Protein AF-A0AAX3LDI1-F1 (afdb_monomer)

Solvent-accessible surface area (backbone atoms only — not comparable to full-atom values): 14039 Å² total; per-residue (Å²): 112,74,66,59,53,32,50,53,52,32,50,52,51,50,52,36,43,59,74,40,33,65,57,40,38,64,74,48,66,78,52,60,70,87,81,52,53,43,65,52,75,40,75,73,68,47,84,58,66,90,74,87,80,78,94,62,62,43,57,53,9,36,35,75,41,40,68,36,45,44,73,61,19,42,53,50,20,50,52,48,52,78,43,36,68,60,54,33,69,52,62,32,87,62,38,21,59,37,29,56,33,40,38,39,37,35,61,92,54,44,78,44,86,55,75,57,41,22,58,32,53,63,72,66,41,75,30,45,37,37,39,42,21,46,37,31,78,30,41,51,18,43,34,34,30,59,72,49,51,52,76,77,49,64,85,56,67,64,50,47,38,41,64,67,69,49,74,50,70,75,88,60,86,78,52,43,70,47,47,46,28,50,13,14,33,36,36,32,30,38,24,20,38,28,25,38,43,69,60,83,72,51,37,54,33,33,30,42,40,40,32,35,32,36,44,72,56,36,72,69,38,30,71,60,29,75,31,31,15,63,45,17,40,77,26,56,22,37,24,31,56,60,9,44,54,40,32,46,73,57,66,31,52,60,69,77,26,51,44,81,55,90,77,29,33,38,33,22,50,64,62,56,128

Radius of gyration: 17.82 Å; Cα contacts (8 Å, |Δi|>4): 598; chains: 1; bounding box: 51×43×45 Å

Mean predicted aligned error: 3.83 Å

Organism: NCBI:txid299767

Nearest PDB structures (foldseek):
  7dt0-assembly2_E  TM=5.672E-01  e=4.145E-06  uncultured bacterium esnapd13
  4xca-assembly1_B  TM=6.081E-01  e=7.390E-05  Streptomyces hygroscopicus subsp. hygroscopicus
  5equ-assembly3_C  TM=5.263E-01  e=6.968E-05  Streptomyces nogalater
  7eyt-assembly2_D  TM=5.701E-01  e=2.008E-04  Aspergillus sp.
  5iqv-assembly2_B  TM=4.155E-01  e=3.797E-03  Hapalosiphon welwitschii UTEX B 1830

pLDDT: mean 93.74, std 6.45, range [54.12, 98.88]

Foldseek 3Di:
DVLVVLVVVLVLLQVLLVVLLVVLLVQQVPADCVVFLFKDKFPLQAAADDDDDDPDDDLQQKDKDLEAEQVNLLVVLVVCLVCVCVLCVRFHDQKAFFEKIKMKGDLVSHNDHDLLQAWDFQSLFWKKKKKFWNAADLQWWKKFQGNQACVSPDDDPQSSVSSSPDGHNDDDPRIDTNRDHRNMMMMGTSRTTIGTPCDPPHDITIIMMIMMHRPVSQLVSFVSTQTGYNRHQAHKRKYAPNSCVSNVVSVRHDPCQWDDDPRIIIGHNVSPD

Secondary structure (DSSP, 8-state):
-HHHHHHHHHHHHHHHHHHHHHHHHHHTTT--TTS--SEEEETT-S---PPPPPS---TEEEEEE-EE-HHHHHHHHHHHHHTHHHHHHHH-TTEEEEEEEEEEEEEEEESS--GGGS-B--SSSS-EEEEEEEEEBSSSPEEE-TT---SS----HHHHHHTTT----PPPTT-EEE--BTT-EEEEETTS-EEE--SSSP--EEEEEEEEEEHHHHHHHBTTBS-SGGGSSS--EEEEHHHHHHHHHTT-S-GGGEEEETTEEEE-GGG--

Sequence (273 aa):
MKNLRKVAFSLKNWLYKKQITSTIRRMDEKVDHTQWPGAEFHPDYFKPFSLGYPEKYSPQGVARSNDIDSEVGELAAKITTDFKEKIVGFLGEDTRLDDIYLFWYDPDKREEWSLSNSWHDDNVGHRIKIYVCFEGNGNTPTVVIPNSYNKPYTPRKSEIARFVGKRDIENAENQVKLAYKSGDIAMFDTACLHRGLYEEPAGLRAVLVMEYIDRKKANIIAGKSPCGPAMSRTGKVTFSQEAYDALNETGLIDNAIIKKNGDRYEYSLAFLG

Structure (mmCIF, N/CA/C/O backbone):
data_AF-A0AAX3LDI1-F1
#
_entry.id   AF-A0AAX3LDI1-F1
#
loop_
_atom_site.group_PDB
_atom_site.id
_atom_site.type_symbol
_atom_site.label_atom_id
_atom_site.label_alt_id
_atom_site.label_comp_id
_atom_site.label_asym_id
_atom_site.label_entity_id
_atom_site.label_seq_id
_atom_site.pdbx_PDB_ins_code
_atom_site.Cartn_x
_atom_site.Cartn_y
_atom_site.Cartn_z
_atom_site.occupancy
_atom_site.B_iso_or_equiv
_atom_site.auth_seq_id
_atom_site.auth_comp_id
_atom_site.auth_asym_id
_atom_site.auth_atom_id
_atom_site.pdbx_PDB_model_num
ATOM 1 N N . MET A 1 1 ? 33.322 7.192 8.952 1.00 54.12 1 MET A N 1
ATOM 2 C CA . MET A 1 1 ? 32.072 7.427 9.723 1.00 54.12 1 MET A CA 1
ATOM 3 C C . MET A 1 1 ? 30.783 7.021 8.990 1.00 54.12 1 MET A C 1
ATOM 5 O O . MET A 1 1 ? 29.989 6.313 9.596 1.00 54.12 1 MET A O 1
ATOM 9 N N . LYS A 1 2 ? 30.555 7.388 7.712 1.00 62.16 2 LYS A N 1
ATOM 10 C CA . LYS A 1 2 ? 29.330 7.000 6.960 1.00 62.16 2 LYS A CA 1
ATOM 11 C C . LYS A 1 2 ? 29.112 5.474 6.850 1.00 62.16 2 LYS A C 1
ATOM 13 O O . LYS A 1 2 ? 27.997 5.011 7.066 1.00 62.16 2 LYS A O 1
ATOM 18 N N . ASN A 1 3 ? 30.169 4.688 6.616 1.00 69.81 3 ASN A N 1
ATOM 19 C CA . ASN A 1 3 ? 30.064 3.221 6.511 1.00 69.81 3 ASN A CA 1
ATOM 20 C C . ASN A 1 3 ? 29.712 2.531 7.840 1.00 69.81 3 ASN A C 1
ATOM 22 O O . ASN A 1 3 ? 28.882 1.631 7.848 1.00 69.81 3 ASN A O 1
ATOM 26 N N . LEU A 1 4 ? 30.254 2.999 8.969 1.00 77.00 4 LEU A N 1
ATOM 27 C CA . LEU A 1 4 ? 29.925 2.469 10.303 1.00 77.00 4 LEU A CA 1
ATOM 28 C C . LEU A 1 4 ? 28.440 2.660 10.648 1.00 77.00 4 LEU A C 1
ATOM 30 O O . LEU A 1 4 ? 27.812 1.743 11.167 1.00 77.00 4 LEU A O 1
ATOM 34 N N . ARG A 1 5 ? 27.854 3.816 10.298 1.00 79.25 5 ARG A N 1
ATOM 35 C CA . ARG A 1 5 ? 26.415 4.070 10.494 1.00 79.25 5 ARG A CA 1
ATOM 36 C C . ARG A 1 5 ? 25.542 3.136 9.650 1.00 79.25 5 ARG A C 1
ATOM 38 O O . ARG A 1 5 ? 24.576 2.592 10.175 1.00 79.25 5 ARG A O 1
ATOM 45 N N . LYS A 1 6 ? 25.901 2.905 8.380 1.00 78.50 6 LYS A N 1
ATOM 46 C CA . LYS A 1 6 ? 25.187 1.957 7.501 1.00 78.50 6 LYS A CA 1
ATOM 47 C C . LYS A 1 6 ? 25.257 0.521 8.028 1.00 78.50 6 LYS A C 1
ATOM 49 O O . LYS A 1 6 ? 24.241 -0.163 8.060 1.00 78.50 6 LYS A O 1
ATOM 54 N N . VAL A 1 7 ? 26.427 0.087 8.501 1.00 79.94 7 VAL A N 1
ATOM 55 C CA . VAL A 1 7 ? 26.612 -1.250 9.093 1.00 79.94 7 VAL A CA 1
ATOM 56 C C . VAL A 1 7 ? 25.795 -1.407 10.378 1.00 79.94 7 VAL A C 1
ATOM 58 O O . VAL A 1 7 ? 25.081 -2.396 10.525 1.00 79.94 7 VAL A O 1
ATOM 61 N N . ALA A 1 8 ? 25.828 -0.422 11.280 1.00 83.06 8 ALA A N 1
ATOM 62 C CA . ALA A 1 8 ? 25.032 -0.452 12.507 1.00 83.06 8 ALA A CA 1
ATOM 63 C C . ALA A 1 8 ? 23.520 -0.496 12.216 1.00 83.06 8 ALA A C 1
ATOM 65 O O . ALA A 1 8 ? 22.791 -1.275 12.829 1.00 83.06 8 ALA A O 1
ATOM 66 N N . PHE A 1 9 ? 23.053 0.290 11.242 1.00 82.12 9 PHE A N 1
ATOM 67 C CA . PHE A 1 9 ? 21.660 0.276 10.792 1.00 82.12 9 PHE A CA 1
ATOM 68 C C . PHE A 1 9 ? 21.259 -1.084 10.200 1.00 82.12 9 PHE A C 1
ATOM 70 O O . PHE A 1 9 ? 20.234 -1.652 10.574 1.00 82.12 9 PHE A O 1
ATOM 77 N N . SER A 1 10 ? 22.111 -1.649 9.344 1.00 81.88 10 SER A N 1
ATOM 78 C CA . SER A 1 10 ? 21.932 -2.977 8.757 1.00 81.88 10 SER A CA 1
ATOM 79 C C . SER A 1 10 ? 21.843 -4.080 9.820 1.00 81.88 10 SER A C 1
ATOM 81 O O . SER A 1 10 ? 20.980 -4.953 9.729 1.00 81.88 10 SER A O 1
ATOM 83 N N . LEU A 1 11 ? 22.700 -4.037 10.847 1.00 84.88 11 LEU A N 1
ATOM 84 C CA . LEU A 1 11 ? 22.687 -4.999 11.952 1.00 84.88 11 LEU A CA 1
ATOM 85 C C . LEU A 1 11 ? 21.418 -4.865 12.803 1.00 84.88 11 LEU A C 1
ATOM 87 O O . LEU A 1 11 ? 20.785 -5.869 13.128 1.00 84.88 11 LEU A O 1
ATOM 91 N N . LYS A 1 12 ? 21.012 -3.629 13.121 1.00 87.38 12 LYS A N 1
ATOM 92 C CA . LYS A 1 12 ? 19.762 -3.346 13.839 1.00 87.38 12 LYS A CA 1
ATOM 93 C C . LYS A 1 12 ? 18.555 -3.915 13.091 1.00 87.38 12 LYS A C 1
ATOM 95 O O . LYS A 1 12 ? 17.747 -4.619 13.695 1.00 87.38 12 LYS A O 1
ATOM 100 N N . ASN A 1 13 ? 18.467 -3.671 11.782 1.00 85.12 13 ASN A N 1
ATOM 101 C CA . ASN A 1 13 ? 17.400 -4.221 10.946 1.00 85.12 13 ASN A CA 1
ATOM 102 C C . ASN A 1 13 ? 17.404 -5.750 10.965 1.00 85.12 13 ASN A C 1
ATOM 104 O O . ASN A 1 13 ? 16.354 -6.355 11.163 1.00 85.12 13 ASN A O 1
ATOM 108 N N . TRP A 1 14 ? 18.571 -6.388 10.840 1.00 86.94 14 TRP A N 1
ATOM 109 C CA . TRP A 1 14 ? 18.666 -7.846 10.914 1.00 86.94 14 TRP A CA 1
ATOM 110 C C . TRP A 1 14 ? 18.149 -8.408 12.244 1.00 86.94 14 TRP A C 1
ATOM 112 O O . TRP A 1 14 ? 17.356 -9.353 12.244 1.00 86.94 14 TRP A O 1
ATOM 122 N N . LEU A 1 15 ? 18.540 -7.804 13.371 1.00 90.50 15 LEU A N 1
ATOM 123 C CA . LEU A 1 15 ? 18.063 -8.200 14.699 1.00 90.50 15 LEU A CA 1
ATOM 124 C C . LEU A 1 15 ? 16.540 -8.063 14.812 1.00 90.50 15 LEU A C 1
ATOM 126 O O . LEU A 1 15 ? 15.875 -8.987 15.277 1.00 90.50 15 LEU A O 1
ATOM 130 N N . TYR A 1 16 ? 15.973 -6.957 14.327 1.00 91.56 16 TYR A N 1
ATOM 131 C CA . TYR A 1 16 ? 14.522 -6.767 14.278 1.00 91.56 16 TYR A CA 1
ATOM 132 C C . TYR A 1 16 ? 13.827 -7.847 13.452 1.00 91.56 16 TYR A C 1
ATOM 134 O O . TYR A 1 16 ? 12.856 -8.438 13.927 1.00 91.56 16 TYR A O 1
ATOM 142 N N . LYS A 1 17 ? 14.353 -8.181 12.267 1.00 91.06 17 LYS A N 1
ATOM 143 C CA . LYS A 1 17 ? 13.769 -9.233 11.422 1.00 91.06 17 LYS A CA 1
ATOM 144 C C . LYS A 1 17 ? 13.854 -10.617 12.068 1.00 91.06 17 LYS A C 1
ATOM 146 O O . LYS A 1 17 ? 12.922 -11.413 11.943 1.00 91.06 17 LYS A O 1
ATOM 151 N N . LYS A 1 18 ? 14.927 -10.904 12.809 1.00 90.94 18 LYS A N 1
ATOM 152 C CA . LYS A 1 18 ? 15.048 -12.144 13.589 1.00 90.94 18 LYS A CA 1
ATOM 153 C C . LYS A 1 18 ? 14.008 -12.230 14.705 1.00 90.94 18 LYS A C 1
ATOM 155 O O . LYS A 1 18 ? 13.383 -13.275 14.850 1.00 90.94 18 LYS A O 1
ATOM 160 N N . GLN A 1 19 ? 13.761 -11.136 15.425 1.00 94.44 19 GLN A N 1
ATOM 161 C CA . GLN A 1 19 ? 12.780 -11.098 16.518 1.00 94.44 19 GLN A CA 1
ATOM 162 C C . GLN A 1 19 ? 11.333 -11.347 16.072 1.00 94.44 19 GLN A C 1
ATOM 164 O O . GLN A 1 19 ? 10.530 -11.803 16.876 1.00 94.44 19 GLN A O 1
ATOM 169 N N . ILE A 1 20 ? 10.990 -11.040 14.819 1.00 95.62 20 ILE A N 1
ATOM 170 C CA . ILE A 1 20 ? 9.625 -11.206 14.289 1.00 95.62 20 ILE A CA 1
ATOM 171 C C . ILE A 1 20 ? 9.442 -12.486 13.466 1.00 95.62 20 ILE A C 1
ATOM 173 O O . ILE A 1 20 ? 8.335 -12.765 13.017 1.00 95.62 20 ILE A O 1
ATOM 177 N N . THR A 1 21 ? 10.506 -13.270 13.252 1.00 96.19 21 THR A N 1
ATOM 178 C CA . THR A 1 21 ? 10.471 -14.431 12.346 1.00 96.19 21 THR A CA 1
ATOM 179 C C . THR A 1 21 ? 9.460 -15.484 12.803 1.00 96.19 21 THR A C 1
ATOM 181 O O . THR A 1 21 ? 8.678 -15.970 11.991 1.00 96.19 21 THR A O 1
ATOM 184 N N . SER A 1 22 ? 9.453 -15.831 14.094 1.00 96.75 22 SER A N 1
ATOM 185 C CA . SER A 1 22 ? 8.508 -16.809 14.647 1.00 96.75 22 SER A CA 1
ATOM 186 C C . SER A 1 22 ? 7.067 -16.308 14.588 1.00 96.75 22 SER A C 1
ATOM 188 O O . SER A 1 22 ? 6.180 -17.079 14.234 1.00 96.75 22 SER A O 1
ATOM 190 N N . THR A 1 23 ? 6.844 -15.020 14.870 1.00 97.00 23 THR A N 1
ATOM 191 C CA . THR A 1 23 ? 5.526 -14.389 14.750 1.00 97.00 23 THR A CA 1
ATOM 192 C C . THR A 1 23 ? 5.005 -14.501 13.327 1.00 97.00 23 THR A C 1
ATOM 194 O O . THR A 1 23 ? 3.923 -15.041 13.143 1.00 97.00 23 THR A O 1
ATOM 197 N N . ILE A 1 24 ? 5.774 -14.050 12.329 1.00 97.25 24 ILE A N 1
ATOM 198 C CA . ILE A 1 24 ? 5.338 -14.097 10.928 1.00 97.25 24 ILE A CA 1
ATOM 199 C C . ILE A 1 24 ? 5.029 -15.539 10.521 1.00 97.25 24 ILE A C 1
ATOM 201 O O . ILE A 1 24 ? 3.927 -15.808 10.070 1.00 97.25 24 ILE A O 1
ATOM 205 N N . ARG A 1 25 ? 5.946 -16.485 10.769 1.00 96.75 25 ARG A N 1
ATOM 206 C CA . ARG A 1 25 ? 5.742 -17.900 10.409 1.00 96.75 25 ARG A CA 1
ATOM 207 C C . ARG A 1 25 ? 4.469 -18.500 11.000 1.00 96.75 25 ARG A C 1
ATOM 209 O O . ARG A 1 25 ? 3.796 -19.240 10.301 1.00 96.75 25 ARG A O 1
ATOM 216 N N . ARG A 1 26 ? 4.169 -18.201 12.268 1.00 96.69 26 ARG A N 1
ATOM 217 C CA . ARG A 1 26 ? 2.971 -18.705 12.950 1.00 96.69 26 ARG A CA 1
ATOM 218 C C . ARG A 1 26 ? 1.698 -18.083 12.384 1.00 96.69 26 ARG A C 1
ATOM 220 O O . ARG A 1 26 ? 0.727 -18.786 12.167 1.00 96.69 26 ARG A O 1
ATOM 227 N N . MET A 1 27 ? 1.693 -16.768 12.177 1.00 96.44 27 MET A N 1
ATOM 228 C CA . MET A 1 27 ? 0.501 -16.062 11.695 1.00 96.44 27 MET A CA 1
ATOM 229 C C . MET A 1 27 ? 0.203 -16.374 10.220 1.00 96.44 27 MET A C 1
ATOM 231 O O . MET A 1 27 ? -0.951 -16.360 9.818 1.00 96.44 27 MET A O 1
ATOM 235 N N . ASP A 1 28 ? 1.230 -16.721 9.446 1.00 96.12 28 ASP A N 1
ATOM 236 C CA . ASP A 1 28 ? 1.132 -17.028 8.016 1.00 96.12 28 ASP A CA 1
ATOM 237 C C . ASP A 1 28 ? 1.001 -18.530 7.717 1.00 96.12 28 ASP A C 1
ATOM 239 O O . ASP A 1 28 ? 0.947 -18.929 6.554 1.00 96.12 28 ASP A O 1
ATOM 243 N N . GLU A 1 29 ? 0.967 -19.388 8.742 1.00 93.88 29 GLU A N 1
ATOM 244 C CA . GLU A 1 29 ? 1.034 -20.848 8.573 1.00 93.88 29 GLU A CA 1
ATOM 245 C C . GLU A 1 29 ? -0.127 -21.415 7.740 1.00 93.88 29 GLU A C 1
ATOM 247 O O . GLU A 1 29 ? 0.035 -22.442 7.082 1.00 93.88 29 GLU A O 1
ATOM 252 N N . LYS A 1 30 ? -1.280 -20.731 7.764 1.00 91.94 30 LYS A N 1
A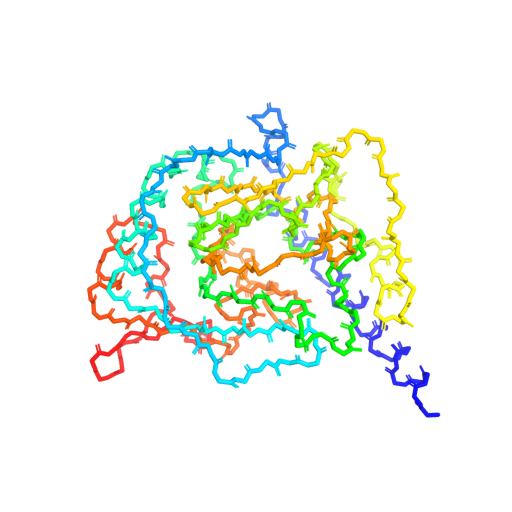TOM 253 C CA . LYS A 1 30 ? -2.531 -21.157 7.124 1.00 91.94 30 LYS A CA 1
ATOM 254 C C . LYS A 1 30 ? -2.771 -20.541 5.748 1.00 91.94 30 LYS A C 1
ATOM 256 O O . LYS A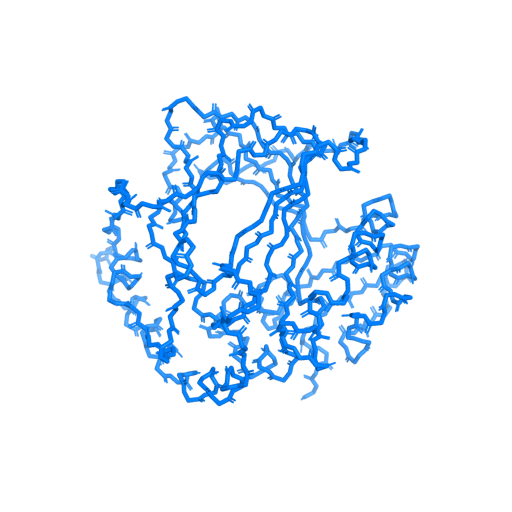 1 30 ? -3.772 -20.881 5.128 1.00 91.94 30 LYS A O 1
ATOM 261 N N . VAL A 1 31 ? -1.895 -19.652 5.276 1.00 93.38 31 VAL A N 1
ATOM 262 C CA . VAL A 1 31 ? -2.053 -19.043 3.949 1.00 93.38 31 VAL A CA 1
ATOM 263 C C . VAL A 1 31 ? -1.918 -20.129 2.880 1.00 93.38 31 VAL A C 1
ATOM 265 O O . VAL A 1 31 ? -0.910 -20.843 2.827 1.00 93.38 31 VAL A O 1
ATOM 268 N N . ASP A 1 32 ? -2.941 -20.246 2.034 1.00 92.25 32 ASP A N 1
ATOM 269 C CA . ASP A 1 32 ? -2.991 -21.193 0.924 1.00 92.25 32 ASP A CA 1
ATOM 270 C C . ASP A 1 32 ? -2.471 -20.545 -0.367 1.00 92.25 32 ASP A C 1
ATOM 272 O O . ASP A 1 32 ? -3.173 -19.825 -1.077 1.00 92.25 32 ASP A O 1
ATOM 276 N N . HIS A 1 33 ? -1.209 -20.828 -0.692 1.00 90.69 33 HIS A N 1
ATOM 277 C CA . HIS A 1 33 ? -0.525 -20.301 -1.880 1.00 90.69 33 HIS A CA 1
ATOM 278 C C . HIS A 1 33 ? -1.061 -20.848 -3.205 1.00 90.69 33 HIS A C 1
ATOM 280 O O . HIS A 1 33 ? -0.621 -20.393 -4.254 1.00 90.69 33 HIS A O 1
ATOM 286 N N . THR A 1 34 ? -1.974 -21.824 -3.190 1.00 90.00 34 THR A N 1
ATOM 287 C CA . THR A 1 34 ? -2.584 -22.337 -4.426 1.00 90.00 34 THR A CA 1
ATOM 288 C C . THR A 1 34 ? -3.725 -21.453 -4.930 1.00 90.00 34 THR A C 1
ATOM 290 O O . THR A 1 34 ? -4.069 -21.521 -6.108 1.00 90.00 34 THR A O 1
ATOM 293 N N . GLN A 1 35 ? -4.280 -20.587 -4.073 1.00 90.62 35 GLN A N 1
ATOM 294 C CA . GLN A 1 35 ? -5.442 -19.754 -4.402 1.00 90.62 35 GLN A CA 1
ATOM 295 C C . GLN A 1 35 ? -5.099 -18.522 -5.238 1.00 90.62 35 GLN A C 1
ATOM 297 O O . GLN A 1 35 ? -5.942 -18.004 -5.968 1.00 90.62 35 GLN A O 1
ATOM 302 N N . TRP A 1 36 ? -3.873 -18.020 -5.123 1.00 95.81 36 TRP A N 1
ATOM 303 C CA . TRP A 1 36 ? -3.443 -16.807 -5.802 1.00 95.81 36 TRP A CA 1
ATOM 304 C C . TRP A 1 36 ? -1.933 -16.867 -6.014 1.00 95.81 36 TRP A C 1
ATOM 306 O O . TRP A 1 36 ? -1.248 -17.178 -5.051 1.00 95.81 36 TRP A O 1
ATOM 316 N N . PRO A 1 37 ? -1.396 -16.555 -7.212 1.00 94.12 37 PRO A N 1
ATOM 317 C CA . PRO A 1 37 ? 0.048 -16.521 -7.464 1.00 94.12 37 PRO A CA 1
ATOM 318 C C . PRO A 1 37 ? 0.748 -15.250 -6.952 1.00 94.12 37 PRO A C 1
ATOM 320 O O . PRO A 1 37 ? 1.962 -15.107 -7.110 1.00 94.12 37 PRO A O 1
ATOM 323 N N . GLY A 1 38 ? 0.003 -14.317 -6.346 1.00 95.69 38 GLY A N 1
ATOM 324 C CA . GLY A 1 38 ? 0.570 -13.184 -5.610 1.00 95.69 38 GLY A CA 1
ATOM 325 C C . GLY A 1 38 ? 0.757 -11.912 -6.429 1.00 95.69 38 GLY A C 1
ATOM 326 O O . GLY A 1 38 ? 1.396 -10.988 -5.940 1.00 95.69 38 GLY A O 1
ATOM 327 N N . ALA A 1 39 ? 0.219 -11.838 -7.647 1.00 96.88 39 ALA A N 1
ATOM 328 C CA . ALA A 1 39 ? 0.166 -10.613 -8.442 1.00 96.88 39 ALA A CA 1
ATOM 329 C C . ALA A 1 39 ? -1.028 -10.645 -9.405 1.00 96.88 39 ALA A C 1
ATOM 331 O O . ALA A 1 39 ? -1.241 -11.650 -10.080 1.00 96.88 39 ALA A O 1
ATOM 332 N N . GLU A 1 40 ? -1.777 -9.548 -9.481 1.00 95.94 40 GLU A N 1
ATOM 333 C CA . GLU A 1 40 ? -2.945 -9.350 -10.342 1.00 95.94 40 GLU A CA 1
ATOM 334 C C . GLU A 1 40 ? -3.024 -7.911 -10.847 1.00 95.94 40 GLU A C 1
ATOM 336 O O . GLU A 1 40 ? -2.552 -6.979 -10.194 1.00 95.94 40 GLU A O 1
ATOM 341 N N . PHE A 1 41 ? -3.624 -7.745 -12.023 1.00 96.06 41 PHE A N 1
ATOM 342 C CA . PHE A 1 41 ? -3.746 -6.475 -12.725 1.00 96.06 41 PHE A CA 1
ATOM 343 C C . PHE A 1 41 ? -5.162 -6.331 -13.288 1.00 96.06 41 PHE A C 1
ATOM 345 O O . PHE A 1 41 ? -5.658 -7.241 -13.951 1.00 96.06 41 PHE A O 1
ATOM 352 N N . HIS A 1 42 ? -5.795 -5.191 -13.026 1.00 97.25 42 HIS A N 1
ATOM 353 C CA . HIS A 1 42 ? -7.171 -4.880 -13.399 1.00 97.25 42 HIS A CA 1
ATOM 354 C C . HIS A 1 42 ? -7.175 -3.563 -14.190 1.00 97.25 42 HIS A C 1
ATOM 356 O O . HIS A 1 42 ? -7.137 -2.490 -13.578 1.00 97.25 42 HIS A O 1
ATOM 362 N N . PRO A 1 43 ? -7.156 -3.629 -15.532 1.00 96.94 43 PRO A N 1
ATOM 363 C CA . PRO A 1 43 ? -7.125 -2.437 -16.369 1.00 96.94 43 PRO A CA 1
ATOM 364 C C . PRO A 1 43 ? -8.470 -1.708 -16.364 1.00 96.94 43 PRO A C 1
ATOM 366 O O . PRO A 1 43 ? -9.512 -2.356 -16.248 1.00 96.94 43 PRO A O 1
ATOM 369 N N . ASP A 1 44 ? -8.438 -0.383 -16.528 1.00 96.94 44 ASP A N 1
ATOM 370 C CA . ASP A 1 44 ? -9.622 0.471 -16.724 1.00 96.94 44 ASP A CA 1
ATOM 371 C C . ASP A 1 44 ? -10.726 0.249 -15.663 1.00 96.94 44 ASP A C 1
ATOM 373 O O . ASP A 1 44 ? -11.926 0.292 -15.947 1.00 96.94 44 ASP A O 1
ATOM 377 N N . TYR A 1 45 ? -10.320 -0.023 -14.420 1.00 98.12 45 TYR A N 1
ATOM 378 C CA . TYR A 1 45 ? -11.219 -0.422 -13.338 1.00 98.12 45 TYR A CA 1
ATOM 379 C C . TYR A 1 45 ? -12.102 0.727 -12.844 1.00 98.12 45 TYR A C 1
ATOM 381 O O . TYR A 1 45 ? -13.256 0.529 -12.459 1.00 98.12 45 TYR A O 1
ATOM 389 N N . PHE A 1 46 ? -11.549 1.938 -12.810 1.00 98.00 46 PHE A N 1
ATOM 390 C CA . PHE A 1 46 ? -12.250 3.130 -12.350 1.00 98.00 46 PHE A CA 1
ATOM 391 C C . PHE A 1 46 ? -11.924 4.324 -13.240 1.00 98.00 46 PHE A C 1
ATOM 393 O O . PHE A 1 46 ? -10.927 4.338 -13.958 1.00 98.00 46 PHE A O 1
ATOM 400 N N . LYS A 1 47 ? -12.767 5.356 -13.174 1.00 97.81 47 LYS A N 1
ATOM 401 C CA . LYS A 1 47 ? -12.497 6.635 -13.826 1.00 97.81 47 LYS A CA 1
ATOM 402 C C . LYS A 1 47 ? -11.676 7.516 -12.875 1.00 97.81 47 LYS A C 1
ATOM 404 O O . LYS A 1 47 ? -12.209 7.881 -11.828 1.00 97.81 47 LYS A O 1
ATOM 409 N N . PRO A 1 48 ? -10.432 7.889 -13.219 1.00 96.81 48 PRO A N 1
ATOM 410 C CA . PRO A 1 48 ? -9.630 8.764 -12.377 1.00 96.81 48 PRO A CA 1
ATOM 411 C C . PRO A 1 48 ? -10.241 10.149 -12.228 1.00 96.81 48 PRO A C 1
ATOM 413 O O . PRO A 1 48 ? -10.801 10.707 -13.176 1.00 96.81 48 PRO A O 1
ATOM 416 N N . PHE A 1 49 ? -10.053 10.716 -11.046 1.00 96.81 49 PHE A N 1
ATOM 417 C CA . PHE A 1 49 ? -10.279 12.122 -10.751 1.00 96.81 49 PHE A CA 1
ATOM 418 C C . PHE A 1 49 ? -8.953 12.802 -10.400 1.00 96.81 49 PHE A C 1
ATOM 420 O O . PHE A 1 49 ? -7.928 12.145 -10.192 1.00 96.81 49 PHE A O 1
ATOM 427 N N . SER A 1 50 ? -8.957 14.134 -10.402 1.00 93.62 50 SER A N 1
ATOM 428 C CA . SER A 1 50 ? -7.745 14.911 -10.159 1.00 93.62 50 SER A CA 1
ATOM 429 C C . SER A 1 50 ? -7.354 14.830 -8.692 1.00 93.62 50 SER A C 1
ATOM 431 O O . SER A 1 50 ? -8.126 15.216 -7.821 1.00 93.62 50 SER A O 1
ATOM 433 N N . LEU A 1 51 ? -6.117 14.425 -8.433 1.00 94.44 51 LEU A N 1
ATOM 434 C CA . LEU A 1 51 ? -5.500 14.609 -7.127 1.00 94.44 51 LEU A CA 1
ATOM 435 C C . LEU A 1 51 ? -4.798 15.968 -7.073 1.00 94.44 51 LEU A C 1
ATOM 437 O O . LEU A 1 51 ? -4.307 16.470 -8.087 1.00 94.44 51 LEU A O 1
ATOM 441 N N . GLY A 1 52 ? -4.714 16.557 -5.881 1.00 91.12 52 GLY A N 1
ATOM 442 C CA . GLY A 1 52 ? -3.762 17.638 -5.636 1.00 91.12 52 GLY A CA 1
ATOM 443 C C . GLY A 1 52 ? -2.325 17.123 -5.766 1.00 91.12 52 GLY A C 1
ATOM 444 O O . GLY A 1 52 ? -2.041 15.979 -5.408 1.00 91.12 52 GLY A O 1
ATOM 445 N N . TYR A 1 53 ? -1.411 17.960 -6.260 1.00 92.19 53 TYR A N 1
ATOM 446 C CA . TYR A 1 53 ? 0.012 17.620 -6.306 1.00 92.19 53 TYR A CA 1
ATOM 447 C C . TYR A 1 53 ? 0.753 18.196 -5.100 1.00 92.19 53 TYR A C 1
ATOM 449 O O . TYR A 1 53 ? 0.497 19.334 -4.700 1.00 92.19 53 TYR A O 1
ATOM 457 N N . PRO A 1 54 ? 1.703 17.442 -4.531 1.00 94.19 54 PRO A N 1
ATOM 458 C CA . PRO A 1 54 ? 2.518 17.928 -3.435 1.00 94.19 54 PRO A CA 1
ATOM 459 C C . PRO A 1 54 ? 3.523 18.975 -3.925 1.00 94.19 54 PRO A C 1
ATOM 461 O O . PRO A 1 54 ? 4.134 18.838 -4.982 1.00 94.19 54 PRO A O 1
ATOM 464 N N . GLU A 1 55 ? 3.761 19.996 -3.103 1.00 92.75 55 GLU A N 1
ATOM 465 C CA . GLU A 1 55 ? 4.762 21.034 -3.390 1.00 92.75 55 GLU A CA 1
ATOM 466 C C . GLU A 1 55 ? 6.204 20.537 -3.215 1.00 92.75 55 GLU A C 1
ATOM 468 O O . GLU A 1 55 ? 7.146 21.111 -3.762 1.00 92.75 55 GLU A O 1
ATOM 473 N N . LYS A 1 56 ? 6.398 19.492 -2.401 1.00 95.31 56 LYS A N 1
ATOM 474 C CA . LYS A 1 56 ? 7.717 19.005 -1.988 1.00 95.31 56 LYS A CA 1
ATOM 475 C C . LYS A 1 56 ? 7.858 17.520 -2.263 1.00 95.31 56 LYS A C 1
ATOM 477 O O . LYS A 1 56 ? 7.051 16.716 -1.804 1.00 95.31 56 LYS A O 1
ATOM 482 N N . TYR A 1 57 ? 8.960 17.181 -2.919 1.00 96.38 57 TYR A N 1
ATOM 483 C CA . TYR A 1 57 ? 9.401 15.815 -3.151 1.00 96.38 57 TYR A CA 1
ATOM 484 C C . TYR A 1 57 ? 10.676 15.549 -2.355 1.00 96.38 57 TYR A C 1
ATOM 486 O O . TYR A 1 57 ? 11.494 16.438 -2.119 1.00 96.38 57 TYR A O 1
ATOM 494 N N . SER A 1 58 ? 10.838 14.307 -1.915 1.00 95.44 58 SER A N 1
ATOM 495 C CA . SER A 1 58 ? 12.122 13.814 -1.419 1.00 95.44 58 SER A CA 1
ATOM 496 C C . SER A 1 58 ? 13.151 13.743 -2.559 1.00 95.44 58 SER A C 1
ATOM 498 O O . SER A 1 58 ? 12.751 13.690 -3.723 1.00 95.44 58 SER A O 1
ATOM 500 N N . PRO A 1 59 ? 14.459 13.611 -2.259 1.00 94.38 59 PRO A N 1
ATOM 501 C CA . PRO A 1 59 ? 15.493 13.411 -3.283 1.00 94.38 59 PRO A CA 1
ATOM 502 C C . PRO A 1 59 ? 15.260 12.196 -4.193 1.00 94.38 59 PRO A C 1
ATOM 504 O O . PRO A 1 59 ? 15.860 12.085 -5.251 1.00 94.38 59 PRO A O 1
ATOM 507 N N . GLN A 1 60 ? 14.383 11.265 -3.816 1.00 92.88 60 GLN A N 1
ATOM 508 C CA . GLN A 1 60 ? 14.017 10.117 -4.650 1.00 92.88 60 GLN A CA 1
ATOM 509 C C . GLN A 1 60 ? 12.914 10.444 -5.670 1.00 92.88 60 GLN A C 1
ATOM 511 O O . GLN A 1 60 ? 12.419 9.533 -6.330 1.00 92.88 60 GLN A O 1
ATOM 516 N N . GLY A 1 61 ? 12.500 11.711 -5.777 1.00 94.56 61 GLY A N 1
ATOM 517 C CA . GLY A 1 61 ? 11.368 12.131 -6.602 1.00 94.56 61 GLY A CA 1
ATOM 518 C C . GLY A 1 61 ? 10.031 11.637 -6.055 1.00 94.56 61 GLY A C 1
ATOM 519 O O . GLY A 1 61 ? 9.083 11.468 -6.806 1.00 94.56 61 GLY A O 1
ATOM 520 N N . VAL A 1 62 ? 9.951 11.348 -4.751 1.00 95.25 62 VAL A N 1
ATOM 521 C CA . VAL A 1 62 ? 8.760 10.765 -4.114 1.00 95.25 62 VAL A CA 1
ATOM 522 C C . VAL A 1 62 ? 8.143 11.731 -3.119 1.00 95.25 62 VAL A C 1
ATOM 524 O O . VAL A 1 62 ? 8.863 12.316 -2.305 1.00 95.25 62 VAL A O 1
ATOM 527 N N . ALA A 1 63 ? 6.818 11.800 -3.114 1.00 96.75 63 ALA A N 1
ATOM 528 C CA . ALA A 1 63 ? 6.022 12.449 -2.085 1.00 96.75 63 ALA A CA 1
ATOM 529 C C . ALA A 1 63 ? 4.913 11.512 -1.583 1.00 96.75 63 ALA A C 1
ATOM 531 O O . ALA A 1 63 ? 4.484 10.593 -2.284 1.00 96.75 63 ALA A O 1
ATOM 532 N N . ARG A 1 64 ? 4.470 11.727 -0.342 1.00 96.38 64 ARG A N 1
ATOM 533 C CA . ARG A 1 64 ? 3.454 10.907 0.324 1.00 96.38 64 ARG A CA 1
ATOM 534 C C . ARG A 1 64 ? 2.530 11.780 1.164 1.00 96.38 64 ARG A C 1
ATOM 536 O O . ARG A 1 64 ? 3.014 12.670 1.859 1.00 96.38 64 ARG A O 1
ATOM 543 N N . SER A 1 65 ? 1.240 11.457 1.157 1.00 97.69 65 SER A N 1
ATOM 544 C CA . SER A 1 65 ? 0.243 11.999 2.083 1.00 97.69 65 SER A CA 1
ATOM 545 C C . SER A 1 65 ? -0.473 10.854 2.790 1.00 97.69 65 SER A C 1
ATOM 547 O O . SER A 1 65 ? -0.877 9.889 2.147 1.00 97.69 65 SER A O 1
ATOM 549 N N . ASN A 1 66 ? -0.632 10.970 4.107 1.00 97.81 66 ASN A N 1
ATOM 550 C CA . ASN A 1 66 ? -1.466 10.065 4.905 1.00 97.81 66 ASN A CA 1
ATOM 551 C C . ASN A 1 66 ? -2.826 10.694 5.222 1.00 97.81 66 ASN A C 1
ATOM 553 O O . ASN A 1 66 ? -3.502 10.245 6.143 1.00 97.81 66 ASN A O 1
ATOM 557 N N . ASP A 1 67 ? -3.173 11.771 4.521 1.00 97.81 67 ASP A N 1
ATOM 558 C CA . ASP A 1 67 ? -4.467 12.408 4.647 1.00 97.81 67 ASP A CA 1
ATOM 559 C C . ASP A 1 67 ? -5.385 11.939 3.525 1.00 97.81 67 ASP A C 1
ATOM 561 O O . ASP A 1 67 ? -5.027 12.038 2.350 1.00 97.81 67 ASP A O 1
ATOM 565 N N . ILE A 1 68 ? -6.533 11.394 3.910 1.00 98.56 68 ILE A N 1
ATOM 566 C CA . ILE A 1 68 ? -7.511 10.774 3.026 1.00 98.56 68 ILE A CA 1
ATOM 567 C C . ILE A 1 68 ? -8.810 11.570 3.143 1.00 98.56 68 ILE A C 1
ATOM 569 O O . ILE A 1 68 ? -9.435 11.627 4.207 1.00 98.56 68 ILE A O 1
ATOM 573 N N . ASP A 1 69 ? -9.175 12.230 2.051 1.00 98.00 69 ASP A N 1
ATOM 574 C CA . ASP A 1 69 ? -10.423 12.973 1.918 1.00 98.00 69 ASP A CA 1
ATOM 575 C C . ASP A 1 69 ? -11.588 12.062 1.508 1.00 98.00 69 ASP A C 1
ATOM 577 O O . ASP A 1 69 ? -11.426 10.850 1.340 1.00 98.00 69 ASP A O 1
ATOM 581 N N . SER A 1 70 ? -12.777 12.654 1.389 1.00 98.12 70 SER A N 1
ATOM 582 C CA . SER A 1 70 ? -14.018 11.926 1.131 1.00 98.12 70 SER A CA 1
ATOM 583 C C . SER A 1 70 ? -13.972 11.158 -0.188 1.00 98.12 70 SER A C 1
ATOM 585 O O . SER A 1 70 ? -14.242 9.963 -0.191 1.00 98.12 70 SER A O 1
ATOM 587 N N . GLU A 1 71 ? -13.565 11.799 -1.287 1.00 98.06 71 GLU A N 1
ATOM 588 C CA . GLU A 1 71 ? -13.571 11.183 -2.620 1.00 98.06 71 GLU A CA 1
ATOM 589 C C . GLU A 1 71 ? -12.579 10.009 -2.706 1.00 98.06 71 GLU A C 1
ATOM 591 O O . GLU A 1 71 ? -12.911 8.933 -3.215 1.00 98.06 71 GLU A O 1
ATOM 596 N N . VAL A 1 72 ? -11.374 10.164 -2.140 1.00 98.62 72 VAL A N 1
ATOM 597 C CA . VAL A 1 72 ? -10.387 9.075 -2.065 1.00 98.62 72 VAL A CA 1
ATOM 598 C C . VAL A 1 72 ? -10.865 7.962 -1.129 1.00 98.62 72 VAL A C 1
ATOM 600 O O . VAL A 1 72 ? -10.701 6.784 -1.454 1.00 98.62 72 VAL A O 1
ATOM 603 N N . GLY A 1 73 ? -11.467 8.310 0.011 1.00 98.62 73 GLY A N 1
ATOM 604 C CA . GLY A 1 73 ? -12.003 7.357 0.985 1.00 98.62 73 GLY A CA 1
ATOM 605 C C . GLY A 1 73 ? -13.155 6.511 0.439 1.00 98.62 73 GLY A C 1
ATOM 606 O O . GLY A 1 73 ? -13.150 5.292 0.606 1.00 98.62 73 GLY A O 1
ATOM 607 N N . GLU A 1 74 ? -14.100 7.126 -0.271 1.00 98.69 74 GLU A N 1
ATOM 608 C CA . GLU A 1 74 ? -15.224 6.444 -0.922 1.00 98.69 74 GLU A CA 1
ATOM 609 C C . GLU A 1 74 ? -14.742 5.465 -2.003 1.00 98.69 74 GLU A C 1
ATOM 611 O O . GLU A 1 74 ? -15.176 4.309 -2.043 1.00 98.69 74 GLU A O 1
ATOM 616 N N . LEU A 1 75 ? -13.784 5.878 -2.844 1.00 98.81 75 LEU A N 1
ATOM 617 C CA . LEU A 1 75 ? -13.183 4.986 -3.837 1.00 98.81 75 LEU A CA 1
ATOM 618 C C . LEU A 1 75 ? -12.437 3.821 -3.168 1.00 98.81 75 LEU A C 1
ATOM 620 O O . LEU A 1 75 ? -12.582 2.669 -3.587 1.00 98.81 75 LEU A O 1
ATOM 624 N N . ALA A 1 76 ? -11.669 4.098 -2.112 1.00 98.88 76 ALA A N 1
ATOM 625 C CA . ALA A 1 76 ? -10.971 3.075 -1.340 1.00 98.88 76 ALA A CA 1
ATOM 626 C C . ALA A 1 76 ? -11.949 2.063 -0.721 1.00 98.88 76 ALA A C 1
ATOM 628 O O . ALA A 1 76 ? -11.708 0.855 -0.779 1.00 98.88 76 ALA A O 1
ATOM 629 N N . ALA A 1 77 ? -13.074 2.533 -0.178 1.00 98.88 77 ALA A N 1
ATOM 630 C CA . ALA A 1 77 ? -14.122 1.692 0.389 1.00 98.88 77 ALA A CA 1
ATOM 631 C C . ALA A 1 77 ? -14.792 0.807 -0.670 1.00 98.88 77 ALA A C 1
ATOM 633 O O . ALA A 1 77 ? -14.971 -0.395 -0.447 1.00 98.88 77 ALA A O 1
ATOM 634 N N . LYS A 1 78 ? -15.086 1.365 -1.852 1.00 98.81 78 LYS A N 1
ATOM 635 C CA . LYS A 1 78 ? -15.608 0.600 -2.990 1.00 98.81 78 LYS A CA 1
ATOM 636 C C . LYS A 1 78 ? -14.648 -0.525 -3.383 1.00 98.81 78 LYS A C 1
ATOM 638 O O . LYS A 1 78 ? -15.049 -1.682 -3.426 1.00 98.81 78 LYS A O 1
ATOM 643 N N . ILE A 1 79 ? -13.374 -0.202 -3.612 1.00 98.75 79 ILE A N 1
ATOM 644 C CA . ILE A 1 79 ? -12.357 -1.187 -4.015 1.00 98.75 79 ILE A CA 1
ATOM 645 C C . ILE A 1 79 ? -12.168 -2.244 -2.922 1.00 98.75 79 ILE A C 1
ATOM 647 O O . ILE A 1 79 ? -12.105 -3.436 -3.214 1.00 98.75 79 ILE A O 1
ATOM 651 N N . THR A 1 80 ? -12.133 -1.828 -1.655 1.00 98.81 80 THR A N 1
ATOM 652 C CA . THR A 1 80 ? -12.063 -2.753 -0.516 1.00 98.81 80 THR A CA 1
ATOM 653 C C . THR A 1 80 ? -13.237 -3.727 -0.522 1.00 98.81 80 THR A C 1
ATOM 655 O O . THR A 1 80 ? -13.030 -4.917 -0.308 1.00 98.81 80 THR A O 1
ATOM 658 N N . THR A 1 81 ? -14.453 -3.241 -0.778 1.00 98.75 81 THR A N 1
ATOM 659 C CA . THR A 1 81 ? -15.668 -4.064 -0.843 1.00 98.75 81 THR A CA 1
ATOM 660 C C . THR A 1 81 ? -15.603 -5.053 -2.002 1.00 98.75 81 THR A C 1
ATOM 662 O O . THR A 1 81 ? -15.815 -6.245 -1.789 1.00 98.75 81 THR A O 1
ATOM 665 N N . ASP A 1 82 ? -15.229 -4.584 -3.193 1.00 98.69 82 ASP A N 1
ATOM 666 C CA . ASP A 1 82 ? -15.140 -5.409 -4.401 1.00 98.69 82 ASP A CA 1
ATOM 667 C C . ASP A 1 82 ? -14.117 -6.555 -4.255 1.00 98.69 82 ASP A C 1
ATOM 669 O O . ASP A 1 82 ? -14.348 -7.666 -4.728 1.00 98.69 82 ASP A O 1
ATOM 673 N N . PHE A 1 83 ? -12.994 -6.311 -3.567 1.00 98.50 83 PHE A N 1
ATOM 674 C CA . PHE A 1 83 ? -11.937 -7.309 -3.353 1.00 98.50 83 PHE A CA 1
ATOM 675 C C . PHE A 1 83 ? -11.995 -8.005 -1.985 1.00 98.50 83 PHE A C 1
ATOM 677 O O . PHE A 1 83 ? -11.108 -8.806 -1.674 1.00 98.50 83 PHE A O 1
ATOM 684 N N . LYS A 1 84 ? -13.020 -7.746 -1.162 1.00 98.50 84 LYS A N 1
ATOM 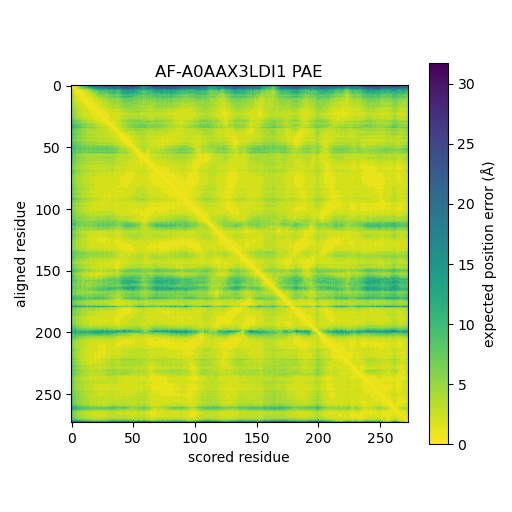685 C CA . LYS A 1 84 ? -13.085 -8.216 0.231 1.00 98.50 84 LYS A CA 1
ATOM 686 C C . LYS A 1 84 ? -12.957 -9.730 0.353 1.00 98.50 84 LYS A C 1
ATOM 688 O O . LYS A 1 84 ? -12.150 -10.202 1.149 1.00 98.50 84 LYS A O 1
ATOM 693 N N . GLU A 1 85 ? -13.714 -10.484 -0.444 1.00 97.75 85 GLU A N 1
ATOM 694 C CA . GLU A 1 85 ? -13.689 -11.953 -0.412 1.00 97.75 85 GLU A CA 1
ATOM 695 C C . GLU A 1 85 ? -12.296 -12.503 -0.718 1.00 97.75 85 GLU A C 1
ATOM 697 O O . GLU A 1 85 ? -11.829 -13.421 -0.051 1.00 97.75 85 GLU A O 1
ATOM 702 N N . LYS A 1 86 ? -11.589 -11.896 -1.675 1.00 97.38 86 LYS A N 1
ATOM 703 C CA . LYS A 1 86 ? -10.218 -12.279 -2.013 1.00 97.38 86 LYS A CA 1
ATOM 704 C C . LYS A 1 86 ? -9.245 -11.933 -0.888 1.00 97.38 86 LYS A C 1
ATOM 706 O O . LYS A 1 86 ? -8.410 -12.757 -0.521 1.00 97.38 86 LYS A O 1
ATOM 711 N N . ILE A 1 87 ? -9.347 -10.715 -0.354 1.00 98.12 87 ILE A N 1
ATOM 712 C CA . ILE A 1 87 ? -8.469 -10.218 0.709 1.00 98.12 87 ILE A CA 1
ATOM 713 C C . ILE A 1 87 ? -8.589 -11.110 1.945 1.00 98.12 87 ILE A C 1
ATOM 715 O O . ILE A 1 87 ? -7.583 -11.615 2.442 1.00 98.12 87 ILE A O 1
ATOM 719 N N . VAL A 1 88 ? -9.820 -11.334 2.404 1.00 97.69 88 VAL A N 1
ATOM 720 C CA . VAL A 1 88 ? -10.122 -12.146 3.586 1.00 97.69 88 VAL A CA 1
ATOM 721 C C . VAL A 1 88 ? -9.869 -13.628 3.316 1.00 97.69 88 VAL A C 1
ATOM 723 O O . VAL A 1 88 ? -9.283 -14.298 4.159 1.00 97.69 88 VAL A O 1
ATOM 726 N N . GLY A 1 89 ? -10.221 -14.137 2.134 1.00 97.00 89 GLY A N 1
ATOM 727 C CA . GLY A 1 89 ? -9.970 -15.530 1.761 1.00 97.00 89 GLY A CA 1
ATOM 728 C C . GLY A 1 89 ? -8.482 -15.888 1.764 1.00 97.00 89 GLY A C 1
ATOM 729 O O . GLY A 1 89 ? -8.111 -16.959 2.237 1.00 97.00 89 GLY A O 1
ATOM 730 N N . PHE A 1 90 ? -7.620 -14.969 1.313 1.00 97.06 90 PHE A N 1
ATOM 731 C CA . PHE A 1 90 ? -6.176 -15.198 1.260 1.00 97.06 90 PHE A CA 1
ATOM 732 C C . PHE A 1 90 ? -5.459 -14.941 2.596 1.00 97.06 90 PHE A C 1
ATOM 734 O O . PHE A 1 90 ? -4.573 -15.707 2.978 1.00 97.06 90 PHE A O 1
ATOM 741 N N . LEU A 1 91 ? -5.803 -13.858 3.306 1.00 96.75 91 LEU A N 1
ATOM 742 C CA . LEU A 1 91 ? -5.109 -13.439 4.535 1.00 96.75 91 LEU A CA 1
ATOM 743 C C . LEU A 1 91 ? -5.761 -13.958 5.828 1.00 96.75 91 LEU A C 1
ATOM 745 O O . LEU A 1 91 ? -5.111 -13.972 6.873 1.00 96.75 91 LEU A O 1
ATOM 749 N N . GLY A 1 92 ? -7.017 -14.399 5.761 1.00 96.00 92 GLY A N 1
ATOM 750 C CA . GLY A 1 92 ? -7.826 -14.854 6.889 1.00 96.00 92 GLY A CA 1
ATOM 751 C C . GLY A 1 92 ? -8.775 -13.790 7.457 1.00 96.00 92 GLY A C 1
ATOM 752 O O . GLY A 1 92 ? -8.658 -12.592 7.195 1.00 96.00 92 GLY A O 1
ATOM 753 N N . GLU A 1 93 ? -9.708 -14.246 8.295 1.00 95.94 93 GLU A N 1
ATOM 754 C CA . GLU A 1 93 ? -10.808 -13.450 8.875 1.00 95.94 93 GLU A CA 1
ATOM 755 C C . GLU A 1 93 ? -10.367 -12.281 9.775 1.00 95.94 93 GLU A C 1
ATOM 757 O O . GLU A 1 93 ? -11.105 -11.316 9.937 1.00 95.94 93 GLU A O 1
ATOM 762 N N . ASP A 1 94 ? -9.165 -12.326 10.362 1.00 96.56 94 ASP A N 1
ATOM 763 C CA . ASP A 1 94 ? -8.656 -11.268 11.260 1.00 96.56 94 ASP A CA 1
ATOM 764 C C . ASP A 1 94 ? -7.904 -10.152 10.503 1.00 96.56 94 ASP A C 1
ATOM 766 O O . ASP A 1 94 ? -7.072 -9.433 11.063 1.00 96.56 94 ASP A O 1
ATOM 770 N N . THR A 1 95 ? -8.157 -10.024 9.201 1.00 97.94 95 THR A N 1
ATOM 771 C CA . THR A 1 95 ? -7.528 -9.021 8.335 1.00 97.94 95 THR A CA 1
ATOM 772 C C . THR A 1 95 ? -8.082 -7.621 8.592 1.00 97.94 95 THR A C 1
ATOM 774 O O . THR A 1 95 ? -9.259 -7.437 8.897 1.00 97.94 95 THR A O 1
ATOM 777 N N . ARG A 1 96 ? -7.229 -6.606 8.432 1.00 98.38 96 ARG A N 1
ATOM 778 C CA . ARG A 1 96 ? -7.621 -5.192 8.387 1.00 98.38 96 ARG A CA 1
ATOM 779 C C . ARG A 1 96 ? -6.950 -4.458 7.229 1.00 98.38 96 ARG A C 1
ATOM 781 O O . ARG A 1 96 ? -5.900 -4.899 6.763 1.00 98.38 96 ARG A O 1
ATOM 788 N N . LEU A 1 97 ? -7.498 -3.305 6.846 1.00 98.75 97 LEU A N 1
ATOM 789 C CA . LEU A 1 97 ? -6.764 -2.251 6.145 1.00 98.75 97 LEU A CA 1
ATOM 790 C C . LEU A 1 97 ? -5.739 -1.661 7.123 1.00 98.75 97 LEU A C 1
ATOM 792 O O . LEU A 1 97 ? -6.093 -0.957 8.064 1.00 98.75 97 LEU A O 1
ATOM 796 N N . ASP A 1 98 ? -4.475 -2.015 6.960 1.00 98.44 98 ASP A N 1
ATOM 797 C CA . ASP A 1 98 ? -3.383 -1.687 7.877 1.00 98.44 98 ASP A CA 1
ATOM 798 C C . ASP A 1 98 ? -2.801 -0.298 7.640 1.00 98.44 98 ASP A C 1
ATOM 800 O O . ASP A 1 98 ? -2.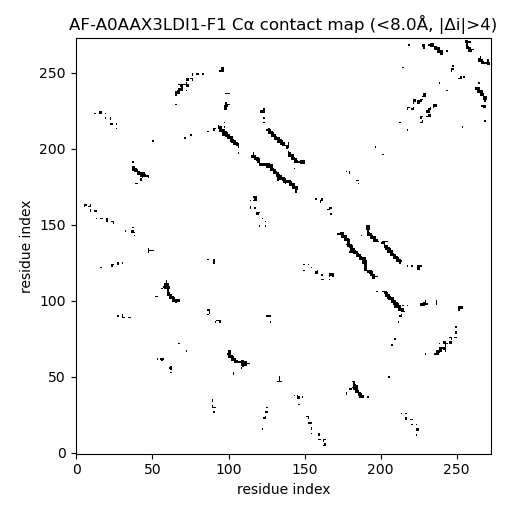501 0.416 8.593 1.00 98.44 98 ASP A O 1
ATOM 804 N N . ASP A 1 99 ? -2.650 0.076 6.372 1.00 98.62 99 ASP A N 1
ATOM 805 C CA . ASP A 1 99 ? -2.178 1.391 5.958 1.00 98.62 99 ASP A CA 1
ATOM 806 C C . ASP A 1 99 ? -2.884 1.815 4.668 1.00 98.62 99 ASP A C 1
ATOM 808 O O . ASP A 1 99 ? -3.250 0.987 3.829 1.00 98.62 99 ASP A O 1
ATOM 812 N N . ILE A 1 100 ? -3.066 3.122 4.522 1.00 98.81 100 ILE A N 1
ATOM 813 C CA . ILE A 1 100 ? -3.642 3.751 3.339 1.00 98.81 100 ILE A CA 1
ATOM 814 C C . ILE A 1 100 ? -3.019 5.133 3.169 1.00 98.81 100 ILE A C 1
ATOM 816 O O . ILE A 1 100 ? -2.924 5.907 4.122 1.00 98.81 100 ILE A O 1
ATOM 820 N N . TYR A 1 101 ? -2.524 5.425 1.970 1.00 98.69 101 TYR A N 1
ATOM 821 C CA . TYR A 1 101 ? -1.830 6.682 1.701 1.00 98.69 101 TYR A CA 1
ATOM 822 C C . TYR A 1 101 ? -1.766 6.997 0.211 1.00 98.69 101 TYR A C 1
ATOM 824 O O . TYR A 1 101 ? -1.670 6.104 -0.631 1.00 98.69 101 TYR A O 1
ATOM 832 N N . LEU A 1 102 ? -1.737 8.286 -0.109 1.00 98.56 102 LEU A N 1
ATOM 833 C CA . LEU A 1 102 ? -1.441 8.759 -1.454 1.00 98.56 102 LEU A CA 1
ATOM 834 C C . LEU A 1 102 ? 0.072 8.826 -1.662 1.00 98.56 102 LEU A C 1
ATOM 836 O O . LEU A 1 102 ? 0.833 9.202 -0.762 1.00 98.56 102 LEU A O 1
ATOM 840 N N . PHE A 1 103 ? 0.511 8.454 -2.857 1.00 97.31 103 PHE A N 1
ATOM 841 C CA . PHE A 1 103 ? 1.910 8.393 -3.246 1.00 97.31 103 PHE A CA 1
ATOM 842 C C . PHE A 1 103 ? 2.092 8.982 -4.640 1.00 97.31 103 PHE A C 1
ATOM 844 O O . PHE A 1 103 ? 1.444 8.549 -5.593 1.00 97.31 103 PHE A O 1
ATOM 851 N N . TRP A 1 104 ? 3.045 9.901 -4.758 1.00 97.06 104 TRP A N 1
ATOM 852 C CA . TRP A 1 104 ? 3.457 10.497 -6.022 1.00 97.06 104 TRP A CA 1
ATOM 853 C C . TRP A 1 104 ? 4.911 10.161 -6.301 1.00 97.06 104 TRP A C 1
ATOM 855 O O . TRP A 1 104 ? 5.755 10.201 -5.401 1.00 97.06 104 TRP A O 1
ATOM 865 N N . TYR A 1 105 ? 5.196 9.867 -7.561 1.00 95.38 105 TYR A N 1
ATOM 866 C CA . TYR A 1 105 ? 6.536 9.758 -8.099 1.00 95.38 105 TYR A CA 1
ATOM 867 C C . TYR A 1 105 ? 6.678 10.652 -9.324 1.00 95.38 105 TYR A C 1
ATOM 869 O O . TYR A 1 105 ? 5.882 10.552 -10.258 1.00 95.38 105 TYR A O 1
ATOM 877 N N . ASP A 1 106 ? 7.713 11.483 -9.303 1.00 95.00 106 ASP A N 1
ATOM 878 C CA . ASP A 1 106 ? 8.104 12.367 -10.388 1.00 95.00 106 ASP A CA 1
ATOM 879 C C . ASP A 1 106 ? 9.577 12.109 -10.758 1.00 95.00 106 ASP A C 1
ATOM 881 O O . ASP A 1 106 ? 10.475 12.399 -9.952 1.00 95.00 106 ASP A O 1
ATOM 885 N N . PRO A 1 107 ? 9.851 11.528 -11.945 1.00 93.00 107 PRO A N 1
ATOM 886 C CA . PRO A 1 107 ? 11.215 11.251 -12.377 1.00 93.00 107 PRO A CA 1
ATOM 887 C C . PRO A 1 107 ? 12.048 12.527 -12.562 1.00 93.00 107 PRO A C 1
ATOM 889 O O . PRO A 1 107 ? 13.254 12.477 -12.314 1.00 93.00 107 PRO A O 1
ATOM 892 N N . ASP A 1 108 ? 11.432 13.671 -12.881 1.00 94.12 108 ASP A N 1
ATOM 893 C CA . ASP A 1 108 ? 12.131 14.948 -13.078 1.00 94.12 108 ASP A CA 1
ATOM 894 C C . ASP A 1 108 ? 12.588 15.570 -11.749 1.00 94.12 108 ASP A C 1
ATOM 896 O O . ASP A 1 108 ? 13.457 16.443 -11.720 1.00 94.12 108 ASP A O 1
ATOM 900 N N . LYS A 1 109 ? 12.025 15.115 -10.621 1.00 93.81 109 LYS A N 1
ATOM 901 C CA . LYS A 1 109 ? 12.430 15.518 -9.260 1.00 93.81 109 LYS A CA 1
ATOM 902 C C . LYS A 1 109 ? 13.406 14.534 -8.612 1.00 93.81 109 LYS A C 1
ATOM 904 O O . LYS A 1 109 ? 13.744 14.696 -7.440 1.00 93.81 109 LYS A O 1
ATOM 909 N N . ARG A 1 110 ? 13.829 13.483 -9.322 1.00 93.19 110 ARG A N 1
ATOM 910 C CA . ARG A 1 110 ? 14.698 12.435 -8.772 1.00 93.19 110 ARG A CA 1
ATOM 911 C C . ARG A 1 110 ? 16.173 12.834 -8.847 1.00 93.19 110 ARG A C 1
ATOM 913 O O . ARG A 1 110 ? 16.771 12.868 -9.916 1.00 93.19 110 ARG A O 1
ATOM 920 N N . GLU A 1 111 ? 16.786 12.982 -7.683 1.00 91.81 111 GLU A N 1
ATOM 921 C CA . GLU A 1 111 ? 18.228 13.172 -7.489 1.00 91.81 111 GLU A CA 1
ATOM 922 C C . GLU A 1 111 ? 18.937 11.866 -7.076 1.00 91.81 111 GLU A C 1
ATOM 924 O O . GLU A 1 111 ? 20.114 11.660 -7.371 1.00 91.81 111 GLU A O 1
ATOM 929 N N . GLU A 1 112 ? 18.221 10.950 -6.413 1.00 88.75 112 GLU A N 1
ATOM 930 C CA . GLU A 1 112 ? 18.745 9.683 -5.898 1.00 88.75 112 GLU A CA 1
ATOM 931 C C . GLU A 1 112 ? 17.852 8.486 -6.255 1.00 88.75 112 GLU A C 1
ATOM 933 O O . GLU A 1 112 ? 16.633 8.584 -6.389 1.00 88.75 112 GLU A O 1
ATOM 938 N N . TRP A 1 113 ? 18.451 7.296 -6.342 1.00 83.69 113 TRP A N 1
ATOM 939 C CA . TRP A 1 113 ? 17.695 6.062 -6.549 1.00 83.69 113 TRP A CA 1
ATOM 940 C C . TRP A 1 113 ? 17.004 5.591 -5.269 1.00 83.69 113 TRP A C 1
ATOM 942 O O . TRP A 1 113 ? 17.636 5.444 -4.221 1.00 83.69 113 TRP A O 1
ATOM 952 N N . SER A 1 114 ? 15.717 5.258 -5.378 1.00 83.56 114 SER A N 1
ATOM 953 C CA . SER A 1 114 ? 14.969 4.635 -4.286 1.00 83.56 114 SER A CA 1
ATOM 954 C C . SER A 1 114 ? 15.500 3.235 -3.966 1.00 83.56 114 SER A C 1
ATOM 956 O O . SER A 1 114 ? 15.782 2.436 -4.863 1.00 83.56 114 SER A O 1
ATOM 958 N N . LEU A 1 115 ? 15.557 2.889 -2.674 1.00 82.44 115 LEU A N 1
ATOM 959 C CA . LEU A 1 115 ? 15.839 1.517 -2.243 1.00 82.44 115 LEU A CA 1
ATOM 960 C C . LEU A 1 115 ? 14.795 0.539 -2.786 1.00 82.44 115 LEU A C 1
ATOM 962 O O . LEU A 1 115 ? 15.136 -0.606 -3.075 1.00 82.44 115 LEU A O 1
ATOM 966 N N . SER A 1 116 ? 13.548 0.974 -2.984 1.00 85.62 116 SER A N 1
ATOM 967 C CA . SER A 1 116 ? 12.475 0.137 -3.536 1.00 85.62 116 SER A CA 1
ATOM 968 C C . SER A 1 116 ? 12.747 -0.340 -4.965 1.00 85.62 116 SER A C 1
ATOM 970 O O . SER A 1 116 ? 12.000 -1.170 -5.470 1.00 85.62 116 SER A O 1
ATOM 972 N N . ASN A 1 117 ? 13.809 0.150 -5.611 1.00 89.25 117 ASN A N 1
ATOM 973 C CA . ASN A 1 117 ? 14.226 -0.295 -6.933 1.00 89.25 117 ASN A CA 1
ATOM 974 C C . ASN A 1 117 ? 14.926 -1.663 -6.969 1.00 89.25 117 ASN A C 1
ATOM 976 O O . ASN A 1 117 ? 14.989 -2.282 -8.024 1.00 89.25 117 ASN A O 1
ATOM 980 N N . SER A 1 118 ? 15.461 -2.133 -5.845 1.00 91.88 118 SER A N 1
ATOM 981 C CA . SER A 1 118 ? 16.110 -3.446 -5.757 1.00 91.88 118 SER A CA 1
ATOM 982 C C . SER A 1 118 ? 15.089 -4.534 -5.429 1.00 91.88 118 SER A C 1
ATOM 984 O O . SER A 1 118 ? 14.140 -4.254 -4.702 1.00 91.88 118 SER A O 1
ATOM 986 N N . TRP A 1 119 ? 15.303 -5.773 -5.878 1.00 93.31 119 TRP A N 1
ATOM 987 C CA . TRP A 1 119 ? 14.480 -6.921 -5.479 1.00 93.31 119 TRP A CA 1
ATOM 988 C C . TRP A 1 119 ? 14.421 -7.082 -3.962 1.00 93.31 119 TRP A C 1
ATOM 990 O O . TRP A 1 119 ? 15.456 -7.155 -3.293 1.00 93.31 119 TRP A O 1
ATOM 1000 N N . HIS A 1 120 ? 13.205 -7.143 -3.426 1.00 93.62 120 HIS A N 1
ATOM 1001 C CA . HIS A 1 120 ? 12.945 -7.321 -2.003 1.00 93.62 120 HIS A CA 1
ATOM 1002 C C . HIS A 1 120 ? 11.568 -7.940 -1.756 1.00 93.62 120 HIS A C 1
ATOM 1004 O O . HIS A 1 120 ? 10.748 -8.051 -2.660 1.00 93.62 120 HIS A O 1
ATOM 1010 N N . ASP A 1 121 ? 11.339 -8.344 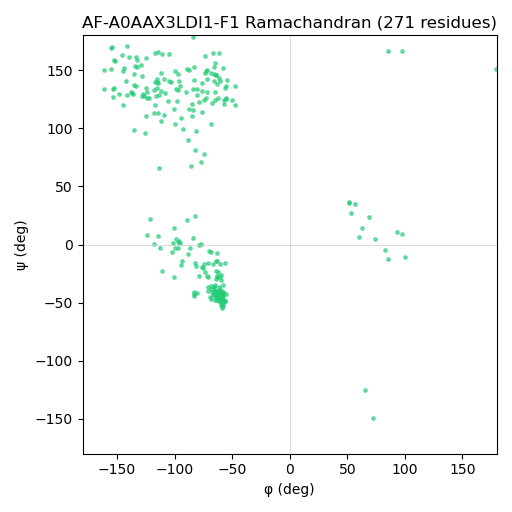-0.512 1.00 93.94 121 ASP A N 1
ATOM 1011 C CA . ASP A 1 121 ? 10.002 -8.457 0.065 1.00 93.94 121 ASP A CA 1
ATOM 1012 C C . ASP A 1 121 ? 9.856 -7.369 1.146 1.00 93.94 121 ASP A C 1
ATOM 1014 O O . ASP A 1 121 ? 10.852 -6.795 1.608 1.00 93.94 121 ASP A O 1
ATOM 1018 N N . ASP A 1 122 ? 8.631 -7.063 1.576 1.00 93.06 122 ASP A N 1
ATOM 1019 C CA . ASP A 1 122 ? 8.406 -5.989 2.559 1.00 93.06 122 ASP A CA 1
ATOM 1020 C C . ASP A 1 122 ? 8.763 -6.405 4.004 1.00 93.06 122 ASP A C 1
ATOM 1022 O O . ASP A 1 122 ? 8.676 -5.610 4.945 1.00 93.06 122 ASP A O 1
ATOM 1026 N N . ASN A 1 123 ? 9.236 -7.641 4.207 1.00 92.62 123 ASN A N 1
ATOM 1027 C CA . ASN A 1 123 ? 9.593 -8.224 5.503 1.00 92.62 123 ASN A CA 1
ATOM 1028 C C . ASN A 1 123 ? 8.458 -8.221 6.545 1.00 92.62 123 ASN A C 1
ATOM 1030 O O . ASN A 1 123 ? 8.699 -8.038 7.746 1.00 92.62 123 ASN A O 1
ATOM 1034 N N . VAL A 1 124 ? 7.222 -8.406 6.093 1.00 95.31 124 VAL A N 1
ATOM 1035 C CA . VAL A 1 124 ? 6.017 -8.496 6.940 1.00 95.31 124 VAL A CA 1
ATOM 1036 C C . VAL A 1 124 ? 5.309 -9.852 6.824 1.00 95.31 124 VAL A C 1
ATOM 1038 O O . VAL A 1 124 ? 4.308 -10.082 7.502 1.00 95.31 124 VAL A O 1
ATOM 1041 N N . GLY A 1 125 ? 5.847 -10.763 6.006 1.00 96.19 125 GLY A N 1
ATOM 1042 C CA . GLY A 1 125 ? 5.127 -11.962 5.581 1.00 96.19 125 GLY A CA 1
ATOM 1043 C C . GLY A 1 125 ? 4.031 -11.615 4.579 1.00 96.19 125 GLY A C 1
ATOM 1044 O O . GLY A 1 125 ? 4.172 -10.639 3.845 1.00 96.19 125 GLY A O 1
ATOM 1045 N N . HIS A 1 126 ? 2.948 -12.388 4.566 1.00 97.69 126 HIS A N 1
ATOM 1046 C CA . HIS A 1 126 ? 1.822 -12.162 3.659 1.00 97.69 126 HIS A CA 1
ATOM 1047 C C . HIS A 1 126 ? 1.081 -10.867 3.992 1.00 97.69 126 HIS A C 1
ATOM 1049 O O . HIS A 1 126 ? 0.598 -10.675 5.111 1.00 97.69 126 HIS A O 1
ATOM 1055 N N . ARG A 1 127 ? 1.007 -9.964 3.020 1.00 98.19 127 ARG A N 1
ATOM 1056 C CA . ARG A 1 127 ? 0.236 -8.719 3.093 1.00 98.19 127 ARG A CA 1
ATOM 1057 C C . ARG A 1 127 ? -0.132 -8.342 1.674 1.00 98.19 127 ARG A C 1
ATOM 1059 O O . ARG A 1 127 ? 0.756 -8.243 0.826 1.00 98.19 127 ARG A O 1
ATOM 1066 N N . ILE A 1 128 ? -1.416 -8.111 1.441 1.00 98.62 128 ILE A N 1
ATOM 1067 C CA . ILE A 1 128 ? -1.913 -7.667 0.143 1.00 98.62 128 ILE A CA 1
ATOM 1068 C C . ILE A 1 128 ? -1.679 -6.169 0.036 1.00 98.62 128 ILE A C 1
ATOM 1070 O O . ILE A 1 128 ? -2.071 -5.413 0.921 1.00 98.62 128 ILE A O 1
ATOM 1074 N N . LYS A 1 129 ? -1.052 -5.739 -1.053 1.00 98.62 129 LYS A N 1
ATOM 1075 C CA . LYS A 1 129 ? -0.901 -4.331 -1.403 1.00 98.62 129 LYS A CA 1
ATOM 1076 C C . LYS A 1 129 ? -1.641 -4.057 -2.696 1.00 98.62 129 LYS A C 1
ATOM 1078 O O . LYS A 1 129 ? -1.404 -4.743 -3.687 1.00 98.62 129 LYS A O 1
ATOM 1083 N N . ILE A 1 130 ? -2.503 -3.050 -2.672 1.00 98.69 130 ILE A N 1
ATOM 1084 C CA . ILE A 1 130 ? -3.275 -2.583 -3.818 1.00 98.69 130 ILE A CA 1
ATOM 1085 C C . ILE A 1 130 ? -2.799 -1.176 -4.175 1.00 98.69 130 ILE A C 1
ATOM 1087 O O . ILE A 1 130 ? -2.733 -0.297 -3.317 1.00 98.69 130 ILE A O 1
ATOM 1091 N N . TYR A 1 131 ? -2.467 -0.980 -5.444 1.00 98.44 131 TYR A N 1
ATOM 1092 C CA . TYR A 1 131 ? -2.202 0.312 -6.056 1.00 98.44 131 TYR A CA 1
ATOM 1093 C C . TYR A 1 131 ? -3.388 0.698 -6.933 1.00 98.44 131 TYR A C 1
ATOM 1095 O O . TYR A 1 131 ? -3.736 -0.042 -7.850 1.00 98.44 131 TYR A O 1
ATOM 1103 N N . VAL A 1 132 ? -3.965 1.864 -6.668 1.00 98.62 132 VAL A N 1
ATOM 1104 C CA . VAL A 1 132 ? -5.061 2.464 -7.438 1.00 98.62 132 VAL A CA 1
ATOM 1105 C C . VAL A 1 132 ? -4.488 3.665 -8.181 1.00 98.62 132 VAL A C 1
ATOM 1107 O O . VAL A 1 132 ? -4.046 4.622 -7.544 1.00 98.62 132 VAL A O 1
ATOM 1110 N N . CYS A 1 133 ? -4.397 3.595 -9.508 1.00 98.44 133 CYS A N 1
ATOM 1111 C CA . CYS A 1 133 ? -3.615 4.538 -10.306 1.00 98.44 133 CYS A CA 1
ATOM 1112 C C . CYS A 1 133 ? -4.463 5.690 -10.844 1.00 98.44 133 CYS A C 1
ATOM 1114 O O . CYS A 1 133 ? -5.268 5.516 -11.753 1.00 98.44 133 CYS A O 1
ATOM 1116 N N . PHE A 1 134 ? -4.258 6.888 -10.298 1.00 98.31 134 PHE A N 1
ATOM 1117 C CA . PHE A 1 134 ? -4.919 8.113 -10.755 1.00 98.31 134 PHE A CA 1
ATOM 1118 C C . PHE A 1 134 ? -4.190 8.706 -11.956 1.00 98.31 134 PHE A C 1
ATOM 1120 O O . PHE A 1 134 ? -4.794 9.057 -12.969 1.00 98.31 134 PHE A O 1
ATOM 1127 N N . GLU A 1 135 ? -2.863 8.743 -11.865 1.00 97.38 135 GLU A N 1
ATOM 1128 C CA . GLU A 1 135 ? -1.981 9.187 -12.933 1.00 97.38 135 GLU A CA 1
ATOM 1129 C C . GLU A 1 135 ? -0.909 8.133 -13.193 1.00 97.38 135 GLU A C 1
ATOM 1131 O O . GLU A 1 135 ? -0.216 7.703 -12.267 1.00 97.38 135 GLU A O 1
ATOM 1136 N N . GLY A 1 136 ? -0.764 7.730 -14.452 1.00 95.88 136 GLY A N 1
ATOM 1137 C CA . GLY A 1 136 ? 0.298 6.837 -14.890 1.00 95.88 136 GLY A CA 1
ATOM 1138 C C . GLY A 1 136 ? 0.203 6.527 -16.378 1.00 95.88 136 GLY A C 1
ATOM 1139 O O . GLY A 1 136 ? -0.880 6.508 -16.961 1.00 95.88 136 GLY A O 1
ATOM 1140 N N . ASN A 1 137 ? 1.348 6.249 -16.999 1.00 95.31 137 ASN A N 1
ATOM 1141 C CA . ASN A 1 137 ? 1.454 5.847 -18.407 1.00 95.31 137 ASN A CA 1
ATOM 1142 C C . ASN A 1 137 ? 1.977 4.407 -18.586 1.00 95.31 137 ASN A C 1
ATOM 1144 O O . ASN A 1 137 ? 2.251 3.987 -19.709 1.00 95.31 137 ASN A O 1
ATOM 1148 N N . GLY A 1 138 ? 2.128 3.653 -17.492 1.00 94.38 138 GLY A N 1
ATOM 1149 C CA . GLY A 1 138 ? 2.683 2.298 -17.482 1.00 94.38 138 GLY A CA 1
ATOM 1150 C C . GLY A 1 138 ? 4.214 2.210 -17.460 1.00 94.38 138 GLY A C 1
ATOM 1151 O O . GLY A 1 138 ? 4.744 1.109 -17.313 1.00 94.38 138 GLY A O 1
ATOM 1152 N N . ASN A 1 139 ? 4.935 3.334 -17.544 1.00 95.00 139 ASN A N 1
ATOM 1153 C CA . ASN A 1 139 ? 6.402 3.342 -17.623 1.00 95.00 139 ASN A CA 1
ATOM 1154 C C . ASN A 1 139 ? 7.107 3.209 -16.264 1.00 95.00 139 ASN A C 1
ATOM 1156 O O . ASN A 1 139 ? 8.271 2.828 -16.221 1.00 95.00 139 ASN A O 1
ATOM 1160 N N . THR A 1 140 ? 6.393 3.425 -15.153 1.00 93.62 140 THR A N 1
ATOM 1161 C CA . THR A 1 140 ? 6.908 3.207 -13.786 1.00 93.62 140 THR A CA 1
ATOM 1162 C C . THR A 1 140 ? 6.170 2.046 -13.094 1.00 93.62 140 THR A C 1
ATOM 1164 O O . THR A 1 140 ? 5.417 2.266 -12.131 1.00 93.62 140 THR A O 1
ATOM 1167 N N . PRO A 1 141 ? 6.309 0.797 -13.585 1.00 94.31 141 PRO A N 1
ATOM 1168 C CA . PRO A 1 141 ? 5.609 -0.350 -13.025 1.00 94.31 141 PRO A CA 1
ATOM 1169 C C . PRO A 1 141 ? 6.197 -0.786 -11.681 1.00 94.31 141 PRO A C 1
ATOM 1171 O O . PRO A 1 141 ? 7.358 -0.530 -11.352 1.00 94.31 141 PRO A O 1
ATOM 1174 N N . THR A 1 142 ? 5.413 -1.557 -10.934 1.00 95.62 142 THR A N 1
ATOM 1175 C CA . THR A 1 142 ? 5.983 -2.500 -9.965 1.00 95.62 142 THR A CA 1
ATOM 1176 C C . THR A 1 142 ? 6.198 -3.811 -10.697 1.00 95.62 142 THR A C 1
ATOM 1178 O O . THR A 1 142 ? 5.307 -4.303 -11.386 1.00 95.62 142 THR A O 1
ATOM 1181 N N . VAL A 1 143 ? 7.386 -4.377 -10.562 1.00 96.50 143 VAL A N 1
ATOM 1182 C CA . VAL A 1 143 ? 7.706 -5.702 -11.078 1.00 96.50 143 VAL A CA 1
ATOM 1183 C C . VAL A 1 143 ? 7.592 -6.687 -9.930 1.00 96.50 143 VAL A C 1
ATOM 1185 O O . VAL A 1 143 ? 8.104 -6.421 -8.844 1.00 96.50 143 VAL A O 1
ATOM 1188 N N . VAL A 1 144 ? 6.928 -7.812 -10.168 1.00 97.62 144 VAL A N 1
ATOM 1189 C CA . VAL A 1 144 ? 6.733 -8.882 -9.186 1.00 97.62 144 VAL A CA 1
ATOM 1190 C C . VAL A 1 144 ? 7.163 -10.196 -9.818 1.00 97.62 144 VAL A C 1
ATOM 1192 O O . VAL A 1 144 ? 6.972 -10.392 -11.014 1.00 97.62 144 VAL A O 1
ATOM 1195 N N . ILE A 1 145 ? 7.742 -11.102 -9.037 1.00 97.06 145 ILE A N 1
ATOM 1196 C CA . ILE A 1 145 ? 7.948 -12.495 -9.446 1.00 97.06 145 ILE A CA 1
ATOM 1197 C C . ILE A 1 145 ? 6.822 -13.307 -8.795 1.00 97.06 145 ILE A C 1
ATOM 1199 O O . ILE A 1 145 ? 6.878 -13.533 -7.581 1.00 97.06 145 ILE A O 1
ATOM 1203 N N . PRO A 1 146 ? 5.778 -13.721 -9.533 1.00 96.50 146 PRO A N 1
ATOM 1204 C CA . PRO A 1 146 ? 4.688 -14.504 -8.958 1.00 96.50 146 PRO A CA 1
ATOM 1205 C C . PRO A 1 146 ? 5.205 -15.807 -8.334 1.00 96.50 146 PRO A C 1
ATOM 1207 O O . PRO A 1 146 ? 6.236 -16.338 -8.747 1.00 96.50 146 PRO A O 1
ATOM 1210 N N . ASN A 1 147 ? 4.510 -16.321 -7.321 1.00 95.38 147 ASN A N 1
ATOM 1211 C CA . ASN A 1 147 ? 4.870 -17.530 -6.568 1.00 95.38 147 ASN A CA 1
ATOM 1212 C C . ASN A 1 147 ? 6.232 -17.499 -5.843 1.00 95.38 147 ASN A C 1
ATOM 1214 O O . ASN A 1 147 ? 6.634 -18.493 -5.242 1.00 95.38 147 ASN A O 1
ATOM 1218 N N . SER A 1 148 ? 6.946 -16.368 -5.821 1.00 95.62 148 SER A N 1
ATOM 1219 C CA . SER A 1 148 ? 8.259 -16.241 -5.161 1.00 95.62 148 SER A CA 1
ATOM 1220 C C . SER A 1 148 ? 8.187 -15.982 -3.646 1.00 95.62 148 SER A C 1
ATOM 1222 O O . SER A 1 148 ? 9.116 -15.414 -3.055 1.00 95.62 148 SER A O 1
ATOM 1224 N N . TYR A 1 149 ? 7.080 -16.388 -3.017 1.00 93.25 149 TYR A N 1
ATOM 1225 C CA . TYR A 1 149 ? 6.791 -16.169 -1.603 1.00 93.25 149 TYR A CA 1
ATOM 1226 C C . TYR A 1 149 ? 7.971 -16.529 -0.707 1.00 93.25 149 TYR A C 1
ATOM 1228 O O . TYR A 1 149 ? 8.595 -17.584 -0.838 1.00 93.25 149 TYR A O 1
ATOM 1236 N N . ASN A 1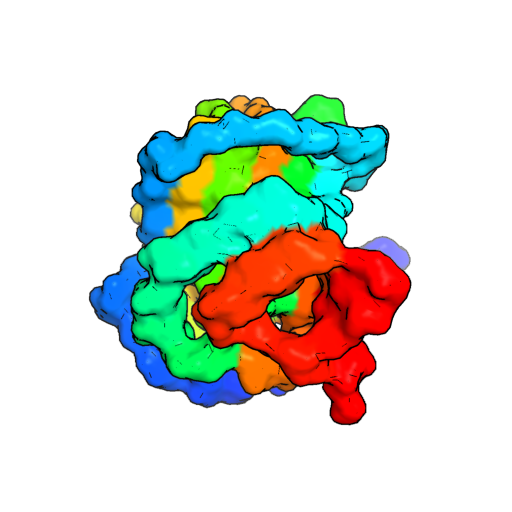 150 ? 8.247 -15.680 0.276 1.00 89.88 150 ASN A N 1
ATOM 1237 C CA . ASN A 1 150 ? 9.178 -16.011 1.344 1.00 89.88 150 ASN A CA 1
ATOM 1238 C C . ASN A 1 150 ? 8.533 -17.011 2.331 1.00 89.88 150 ASN A C 1
ATOM 1240 O O . ASN A 1 150 ? 8.067 -16.617 3.399 1.00 89.88 150 ASN A O 1
ATOM 1244 N N . LYS A 1 151 ? 8.478 -18.302 1.966 1.00 87.38 151 LYS A N 1
ATOM 1245 C CA . LYS A 1 151 ? 7.841 -19.375 2.754 1.00 87.38 151 LYS A CA 1
ATOM 1246 C C . LYS A 1 151 ? 8.817 -20.531 3.065 1.00 87.38 151 LYS A C 1
ATOM 1248 O O . LYS A 1 151 ? 9.362 -21.119 2.136 1.00 87.38 151 LYS A O 1
ATOM 1253 N N . PRO A 1 152 ? 8.993 -20.924 4.344 1.00 89.56 152 PRO A N 1
ATOM 1254 C CA . PRO A 1 152 ? 8.593 -20.170 5.529 1.00 89.56 152 PRO A CA 1
ATOM 1255 C C . PRO A 1 152 ? 9.403 -18.873 5.628 1.00 89.56 152 PRO A C 1
ATOM 1257 O O . PRO A 1 152 ? 10.595 -18.859 5.302 1.00 89.56 152 PRO A O 1
ATOM 1260 N N . TYR A 1 153 ? 8.786 -17.810 6.152 1.00 94.12 153 TYR A N 1
ATOM 1261 C CA . TYR A 1 153 ? 9.426 -16.497 6.229 1.00 94.12 153 TYR A CA 1
ATOM 1262 C C . TYR A 1 153 ? 10.819 -16.571 6.851 1.00 94.12 153 TYR A C 1
ATOM 1264 O O . TYR A 1 153 ? 11.009 -17.073 7.967 1.00 94.12 153 TYR A O 1
ATOM 1272 N N . THR A 1 154 ? 11.803 -16.067 6.116 1.00 92.12 154 THR A N 1
ATOM 1273 C CA . THR A 1 154 ? 13.188 -15.971 6.559 1.00 92.12 154 THR A CA 1
ATOM 1274 C C . THR A 1 154 ? 13.785 -14.654 6.069 1.00 92.12 154 THR A C 1
ATOM 1276 O O . THR A 1 154 ? 13.721 -14.376 4.873 1.00 92.12 154 THR A O 1
ATOM 1279 N N . PRO A 1 155 ? 14.410 -13.843 6.945 1.00 88.06 155 PRO A N 1
ATOM 1280 C CA . PRO A 1 155 ? 15.014 -12.582 6.522 1.00 88.06 155 PRO A CA 1
ATOM 1281 C C . PRO A 1 155 ? 16.057 -12.813 5.420 1.00 88.06 155 PRO A C 1
ATOM 1283 O O . PRO A 1 155 ? 17.032 -13.546 5.633 1.00 88.06 155 PRO A O 1
ATOM 1286 N N . ARG A 1 156 ? 15.860 -12.203 4.246 1.00 86.12 156 ARG A N 1
ATOM 1287 C CA . ARG A 1 156 ? 16.745 -12.391 3.088 1.00 86.12 156 ARG A CA 1
ATOM 1288 C C . ARG A 1 156 ? 18.046 -11.609 3.270 1.00 86.12 156 ARG A C 1
ATOM 1290 O O . ARG A 1 156 ? 18.051 -10.467 3.722 1.00 86.12 156 ARG A O 1
ATOM 1297 N N . LYS A 1 157 ? 19.180 -12.209 2.892 1.00 80.75 157 LYS A N 1
ATOM 1298 C CA . LYS A 1 157 ? 20.491 -11.534 2.958 1.00 80.75 157 LYS A CA 1
ATOM 1299 C C . LYS A 1 157 ? 20.610 -10.391 1.945 1.00 80.75 157 LYS A C 1
ATOM 1301 O O . LYS A 1 157 ? 21.224 -9.377 2.265 1.00 80.75 157 LYS A O 1
ATOM 1306 N N . SER A 1 158 ? 20.017 -10.553 0.760 1.00 78.31 158 SER A N 1
ATOM 1307 C CA . SER A 1 158 ? 19.960 -9.523 -0.287 1.00 78.31 158 SER A CA 1
ATOM 1308 C C . SER A 1 158 ? 19.279 -8.250 0.214 1.00 78.31 158 SER A C 1
ATOM 1310 O O . SER A 1 158 ? 19.794 -7.153 0.024 1.00 78.31 158 SER A O 1
ATOM 1312 N N . GLU A 1 159 ? 18.199 -8.400 0.974 1.00 77.81 159 GLU A N 1
ATOM 1313 C CA . GLU A 1 159 ? 17.482 -7.272 1.561 1.00 77.81 159 GLU A CA 1
ATOM 1314 C C . GLU A 1 159 ? 18.330 -6.490 2.575 1.00 77.81 159 GLU A C 1
ATOM 1316 O O . GLU A 1 159 ? 18.351 -5.264 2.596 1.00 77.81 159 GLU A O 1
ATOM 1321 N N . ILE A 1 160 ? 19.112 -7.188 3.394 1.00 77.56 160 ILE A N 1
ATOM 1322 C CA . ILE A 1 160 ? 20.048 -6.544 4.326 1.00 77.56 160 ILE A CA 1
ATOM 1323 C C . ILE A 1 160 ? 21.128 -5.779 3.545 1.00 77.56 160 ILE A C 1
ATOM 1325 O O . ILE A 1 160 ? 21.502 -4.664 3.914 1.00 77.56 160 ILE A O 1
ATOM 1329 N N . ALA A 1 161 ? 21.604 -6.361 2.441 1.00 78.56 161 ALA A N 1
ATOM 1330 C CA . ALA A 1 161 ? 22.601 -5.748 1.572 1.00 78.56 161 ALA A CA 1
ATOM 1331 C C . ALA A 1 161 ? 22.085 -4.454 0.902 1.00 78.56 161 ALA A C 1
ATOM 1333 O O . ALA A 1 161 ? 22.862 -3.513 0.696 1.00 78.56 161 ALA A O 1
ATOM 1334 N N . ARG A 1 162 ? 20.773 -4.357 0.658 1.00 81.94 162 ARG A N 1
ATOM 1335 C CA . ARG A 1 162 ? 20.105 -3.159 0.128 1.00 81.94 162 ARG A CA 1
ATOM 1336 C C . ARG A 1 162 ? 20.327 -1.934 1.010 1.00 81.94 162 ARG A C 1
ATOM 1338 O O . ARG A 1 162 ? 20.681 -0.867 0.513 1.00 81.94 162 ARG A O 1
ATOM 1345 N N . PHE A 1 163 ? 20.257 -2.100 2.331 1.00 79.19 163 PHE A N 1
ATOM 1346 C CA . PHE A 1 163 ? 20.467 -1.008 3.293 1.00 79.19 163 PHE A CA 1
ATOM 1347 C C . PHE A 1 163 ? 21.918 -0.520 3.394 1.00 79.19 163 PHE A C 1
ATOM 1349 O O . PHE A 1 163 ? 22.166 0.575 3.904 1.00 79.19 163 PHE A O 1
ATOM 1356 N N . VAL A 1 164 ? 22.886 -1.289 2.886 1.00 80.00 164 VAL A N 1
ATOM 1357 C CA . VAL A 1 164 ? 24.280 -0.834 2.747 1.00 80.00 164 VAL A CA 1
ATOM 1358 C C . VAL A 1 164 ? 24.597 -0.309 1.342 1.00 80.00 164 VAL A C 1
ATOM 1360 O O . VAL A 1 164 ? 25.715 0.149 1.109 1.00 80.00 164 VAL A O 1
ATOM 1363 N N . GLY A 1 165 ? 23.607 -0.274 0.442 1.00 75.75 165 GLY A N 1
ATOM 1364 C CA . GLY A 1 165 ? 23.697 0.311 -0.898 1.00 75.75 165 GLY A CA 1
ATOM 1365 C C . GLY A 1 165 ? 23.983 -0.682 -2.026 1.00 75.75 165 GLY A C 1
ATOM 1366 O O . GLY A 1 165 ? 24.247 -0.244 -3.142 1.00 75.75 165 GLY A O 1
ATOM 1367 N N . LYS A 1 166 ? 23.940 -1.997 -1.770 1.00 82.25 166 LYS A N 1
ATOM 1368 C CA . LYS A 1 166 ? 24.024 -3.008 -2.833 1.00 82.25 166 LYS A CA 1
ATOM 1369 C C . LYS A 1 166 ? 22.630 -3.234 -3.415 1.00 82.25 166 LYS A C 1
ATOM 1371 O O . LYS A 1 166 ? 21.769 -3.765 -2.722 1.00 82.25 166 LYS A O 1
ATOM 1376 N N . ARG A 1 167 ? 22.415 -2.801 -4.656 1.00 84.25 167 ARG A N 1
ATOM 1377 C CA . ARG A 1 167 ? 21.154 -2.983 -5.386 1.00 84.25 167 ARG A CA 1
ATOM 1378 C C . ARG A 1 167 ? 21.233 -4.229 -6.257 1.00 84.25 167 ARG A C 1
ATOM 1380 O O . ARG A 1 167 ? 22.234 -4.429 -6.936 1.00 84.25 167 ARG A O 1
ATOM 1387 N N . ASP A 1 168 ? 20.164 -5.005 -6.238 1.00 88.88 168 ASP A N 1
ATOM 1388 C CA . ASP A 1 168 ? 19.910 -6.121 -7.139 1.00 88.88 168 ASP A CA 1
ATOM 1389 C C . ASP A 1 168 ? 18.727 -5.745 -8.038 1.00 88.88 168 ASP A C 1
ATOM 1391 O O . ASP A 1 168 ? 17.593 -5.637 -7.569 1.00 88.88 168 ASP A O 1
ATOM 1395 N N . ILE A 1 169 ? 19.022 -5.449 -9.303 1.00 90.19 169 ILE A N 1
ATOM 1396 C CA . ILE A 1 169 ? 18.062 -4.946 -10.298 1.00 90.19 169 ILE A CA 1
ATOM 1397 C C . ILE A 1 169 ? 18.017 -5.830 -11.545 1.00 90.19 169 ILE A C 1
ATOM 1399 O O . ILE A 1 169 ? 17.417 -5.446 -12.550 1.00 90.19 169 ILE A O 1
ATOM 1403 N N . GLU A 1 170 ? 18.686 -6.984 -11.503 1.00 90.50 170 GLU A N 1
ATOM 1404 C CA . GLU A 1 170 ? 18.757 -7.885 -12.646 1.00 90.50 170 GLU A CA 1
ATOM 1405 C C . GLU A 1 170 ? 17.350 -8.363 -13.013 1.00 90.50 170 GLU A C 1
ATOM 1407 O O . GLU A 1 170 ? 16.489 -8.549 -12.152 1.00 90.50 170 GLU A O 1
ATOM 1412 N N . ASN A 1 171 ? 17.077 -8.515 -14.308 1.00 89.75 171 ASN A N 1
ATOM 1413 C CA . ASN A 1 171 ? 15.796 -9.069 -14.727 1.00 89.75 171 ASN A CA 1
ATOM 1414 C C . ASN A 1 171 ? 15.702 -10.515 -14.244 1.00 89.75 171 ASN A C 1
ATOM 1416 O O . ASN A 1 171 ? 16.620 -11.302 -14.457 1.00 89.75 171 ASN A O 1
ATOM 1420 N N . ALA A 1 172 ? 14.579 -10.855 -13.623 1.00 91.06 172 ALA A N 1
ATOM 1421 C CA . ALA A 1 172 ? 14.311 -12.210 -13.187 1.00 91.06 172 ALA A CA 1
ATOM 1422 C C . ALA A 1 172 ? 13.449 -12.945 -14.216 1.00 91.06 172 ALA A C 1
ATOM 1424 O O . ALA A 1 172 ? 12.568 -12.359 -14.856 1.00 91.06 172 ALA A O 1
ATOM 1425 N N . GLU A 1 173 ? 13.680 -14.249 -14.346 1.00 87.56 173 GLU A N 1
ATOM 1426 C CA . GLU A 1 173 ? 12.800 -15.126 -15.112 1.00 87.56 173 GLU A CA 1
ATOM 1427 C C . GLU A 1 173 ? 11.387 -15.106 -14.510 1.00 87.56 173 GLU A C 1
ATOM 1429 O O . GLU A 1 173 ? 11.213 -15.072 -13.290 1.00 87.56 173 GLU A O 1
ATOM 1434 N N . ASN A 1 174 ? 10.367 -15.113 -15.371 1.00 92.25 174 ASN A N 1
ATOM 1435 C CA . ASN A 1 174 ? 8.946 -15.082 -14.996 1.00 92.25 174 ASN A CA 1
ATOM 1436 C C . ASN A 1 174 ? 8.482 -13.823 -14.241 1.00 92.25 174 ASN A C 1
ATOM 1438 O O . ASN A 1 174 ? 7.385 -13.815 -13.680 1.00 92.25 174 ASN A O 1
ATOM 1442 N N . GLN A 1 175 ? 9.273 -12.746 -14.231 1.00 95.12 175 GLN A N 1
ATOM 1443 C CA . GLN A 1 175 ? 8.816 -11.475 -13.681 1.00 95.12 175 GLN A CA 1
ATOM 1444 C C . GLN A 1 175 ? 7.625 -10.927 -14.489 1.00 95.12 175 GLN A C 1
ATOM 1446 O O . GLN A 1 175 ? 7.639 -10.926 -15.722 1.00 95.12 175 GLN A O 1
ATOM 1451 N N . VAL A 1 176 ? 6.619 -10.399 -13.798 1.00 95.44 176 VAL A N 1
ATOM 1452 C CA . VAL A 1 176 ? 5.484 -9.691 -14.400 1.00 95.44 176 VAL A CA 1
ATOM 1453 C C . VAL A 1 176 ? 5.580 -8.205 -14.087 1.00 95.44 176 VAL A C 1
ATOM 1455 O O . VAL A 1 176 ? 6.001 -7.811 -12.998 1.00 95.44 176 VAL A O 1
ATOM 1458 N N . LYS A 1 177 ? 5.199 -7.365 -15.051 1.00 95.19 177 LYS A N 1
ATOM 1459 C CA . LYS A 1 177 ? 5.143 -5.911 -14.880 1.00 95.19 177 LYS A CA 1
ATOM 1460 C C . LYS A 1 177 ? 3.702 -5.496 -14.621 1.00 95.19 177 LYS A C 1
ATOM 1462 O O . LYS A 1 177 ? 2.857 -5.632 -15.499 1.00 95.19 177 LYS A O 1
ATOM 1467 N N . LEU A 1 178 ? 3.450 -4.939 -13.446 1.00 94.69 178 LEU A N 1
ATOM 1468 C CA . LEU A 1 178 ? 2.204 -4.254 -13.124 1.00 94.69 178 LEU A CA 1
ATOM 1469 C C . LEU A 1 178 ? 2.322 -2.827 -13.676 1.00 94.69 178 LEU A C 1
ATOM 1471 O O . LEU A 1 178 ? 2.757 -1.911 -12.982 1.00 94.69 178 LEU A O 1
ATOM 1475 N N . ALA A 1 179 ? 2.076 -2.674 -14.979 1.00 93.19 179 ALA A N 1
ATOM 1476 C CA . ALA A 1 179 ? 2.285 -1.437 -15.734 1.00 93.19 179 ALA A CA 1
ATOM 1477 C C . ALA A 1 179 ? 1.077 -0.502 -15.640 1.00 93.19 179 ALA A C 1
ATOM 1479 O O . ALA A 1 179 ? 0.390 -0.268 -16.628 1.00 93.19 179 ALA A O 1
ATOM 1480 N N . TYR A 1 180 ? 0.844 0.018 -14.433 1.00 87.25 180 TYR A N 1
ATOM 1481 C CA . TYR A 1 180 ? -0.312 0.854 -14.116 1.00 87.25 180 TYR A CA 1
ATOM 1482 C C . TYR A 1 180 ? -0.402 2.096 -15.010 1.00 87.25 180 TYR A C 1
ATOM 1484 O O . TYR A 1 180 ? 0.528 2.914 -15.062 1.00 87.25 180 TYR A O 1
ATOM 1492 N N . LYS A 1 181 ? -1.545 2.250 -15.668 1.00 96.50 181 LYS A N 1
ATOM 1493 C CA . LYS A 1 181 ? -2.017 3.481 -16.292 1.00 96.50 181 LYS A CA 1
ATOM 1494 C C . LYS A 1 181 ? -3.125 4.098 -15.445 1.00 96.50 181 LYS A C 1
ATOM 1496 O O . LYS A 1 181 ? -3.706 3.445 -14.582 1.00 96.50 181 LYS A O 1
ATOM 1501 N N . SER A 1 182 ? -3.421 5.364 -15.709 1.00 98.06 182 SER A N 1
ATOM 1502 C CA . SER A 1 182 ? -4.593 6.046 -15.159 1.00 98.06 182 SER A CA 1
ATOM 1503 C C . SER A 1 182 ? -5.864 5.202 -15.317 1.00 98.06 182 SER A C 1
ATOM 1505 O O . SER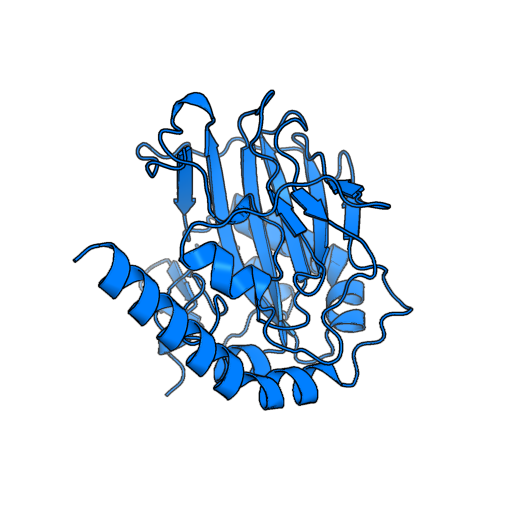 A 1 182 ? -6.256 4.898 -16.438 1.00 98.06 182 SER A O 1
ATOM 1507 N N . GLY A 1 183 ? -6.509 4.870 -14.199 1.00 98.38 183 GLY A N 1
ATOM 1508 C CA . GLY A 1 183 ? -7.730 4.060 -14.129 1.00 98.38 183 GLY A CA 1
ATOM 1509 C C . GLY A 1 183 ? -7.485 2.601 -13.750 1.00 98.38 183 GLY A C 1
ATOM 1510 O O . GLY A 1 183 ? -8.430 1.891 -13.403 1.00 98.38 183 GLY A O 1
ATOM 1511 N N . ASP A 1 184 ? -6.229 2.157 -13.746 1.00 98.50 184 ASP A N 1
ATOM 1512 C CA . ASP A 1 184 ? -5.881 0.778 -13.432 1.00 98.50 184 ASP A CA 1
ATOM 1513 C C . ASP A 1 184 ? -5.783 0.539 -11.924 1.00 98.50 184 ASP A C 1
ATOM 1515 O O . ASP A 1 184 ? -5.401 1.410 -11.132 1.00 98.50 184 ASP A O 1
ATOM 1519 N N . ILE A 1 185 ? -6.032 -0.710 -11.542 1.00 98.38 185 ILE A N 1
ATOM 1520 C CA . ILE A 1 185 ? -5.660 -1.254 -10.242 1.00 98.38 185 ILE A CA 1
ATOM 1521 C C . ILE A 1 185 ? -4.640 -2.362 -10.461 1.00 98.38 185 ILE A C 1
ATOM 1523 O O . ILE A 1 185 ? -4.800 -3.201 -11.346 1.00 98.38 185 ILE A O 1
ATOM 1527 N N . ALA A 1 186 ? -3.619 -2.439 -9.613 1.00 97.69 186 ALA A N 1
ATOM 1528 C CA . ALA A 1 186 ? -2.934 -3.712 -9.447 1.00 97.69 186 ALA A CA 1
ATOM 1529 C C . ALA A 1 186 ? -2.684 -4.059 -7.996 1.00 97.69 186 ALA A C 1
ATOM 1531 O O . ALA A 1 186 ? -2.587 -3.208 -7.116 1.00 97.69 186 ALA A O 1
ATOM 1532 N N . MET A 1 187 ? -2.591 -5.356 -7.780 1.00 97.94 187 MET A N 1
ATOM 1533 C CA . MET A 1 187 ? -2.606 -5.973 -6.478 1.00 97.94 187 MET A CA 1
ATOM 1534 C C . MET A 1 187 ? -1.513 -7.024 -6.440 1.00 97.94 187 MET A C 1
ATOM 1536 O O . MET A 1 187 ? -1.334 -7.775 -7.394 1.00 97.94 187 MET A O 1
ATOM 1540 N N . PHE A 1 188 ? -0.772 -7.100 -5.345 1.00 98.19 188 PHE A N 1
ATOM 1541 C CA . PHE A 1 188 ? 0.230 -8.143 -5.181 1.00 98.19 188 PHE A CA 1
ATOM 1542 C C . PHE A 1 188 ? 0.461 -8.465 -3.710 1.00 98.19 188 PHE A C 1
ATOM 1544 O O . PHE A 1 188 ? 0.153 -7.671 -2.817 1.00 98.19 188 PHE A O 1
ATOM 1551 N N . ASP A 1 189 ? 0.989 -9.655 -3.463 1.00 97.88 189 ASP A N 1
ATOM 1552 C CA . ASP A 1 189 ? 1.432 -10.063 -2.145 1.00 97.88 189 ASP A CA 1
ATOM 1553 C C . ASP A 1 189 ? 2.860 -9.576 -1.916 1.00 97.88 189 ASP A C 1
ATOM 1555 O O . ASP A 1 189 ? 3.801 -9.946 -2.621 1.00 97.88 189 ASP A O 1
ATOM 1559 N N . THR A 1 190 ? 3.038 -8.769 -0.881 1.00 96.81 190 THR A N 1
ATOM 1560 C CA . THR A 1 190 ? 4.341 -8.203 -0.526 1.00 96.81 190 THR A CA 1
ATOM 1561 C C . THR A 1 190 ? 5.337 -9.233 0.025 1.00 96.81 190 THR A C 1
ATOM 1563 O O . THR A 1 190 ? 6.508 -8.894 0.221 1.00 96.81 190 THR A O 1
ATOM 1566 N N . ALA A 1 191 ? 4.908 -10.487 0.236 1.00 96.38 191 ALA A N 1
ATOM 1567 C CA . ALA A 1 191 ? 5.782 -11.634 0.488 1.00 96.38 191 ALA A CA 1
ATOM 1568 C C . ALA A 1 191 ? 6.479 -12.173 -0.775 1.00 96.38 191 ALA A C 1
ATOM 1570 O O . ALA A 1 191 ? 7.475 -12.897 -0.649 1.00 96.38 191 ALA A O 1
ATOM 1571 N N . CYS A 1 192 ? 5.970 -11.859 -1.972 1.00 96.62 192 CYS A N 1
ATOM 1572 C CA . CYS A 1 192 ? 6.667 -12.116 -3.229 1.00 96.62 192 CYS A CA 1
ATOM 1573 C C . CYS A 1 192 ? 7.844 -11.148 -3.389 1.00 96.62 192 CYS A C 1
ATOM 1575 O O . CYS A 1 192 ? 7.805 -10.003 -2.934 1.00 96.62 192 CYS A O 1
ATOM 1577 N N . LEU A 1 193 ? 8.886 -11.596 -4.089 1.00 95.81 193 LEU A N 1
ATOM 1578 C CA . LEU A 1 193 ? 9.937 -10.709 -4.564 1.00 95.81 193 LEU A CA 1
ATOM 1579 C C . LEU A 1 193 ? 9.349 -9.691 -5.537 1.00 95.81 193 LEU A C 1
ATOM 1581 O O . LEU A 1 193 ? 8.714 -10.046 -6.532 1.00 95.81 193 LEU A O 1
ATOM 1585 N N . HIS A 1 194 ? 9.591 -8.422 -5.244 1.00 96.19 194 HIS A N 1
ATOM 1586 C CA . HIS A 1 194 ? 9.138 -7.303 -6.048 1.00 96.19 194 HIS A CA 1
ATOM 1587 C C . HIS A 1 194 ? 10.145 -6.149 -6.024 1.00 96.19 194 HIS A C 1
ATOM 1589 O O . HIS A 1 194 ? 11.049 -6.088 -5.184 1.00 96.19 194 HIS A O 1
ATOM 1595 N N . ARG A 1 195 ? 10.000 -5.235 -6.984 1.00 94.69 195 ARG A N 1
ATOM 1596 C CA . ARG A 1 195 ? 10.735 -3.967 -7.052 1.00 94.69 195 ARG A CA 1
ATOM 1597 C C . ARG A 1 195 ? 9.960 -2.929 -7.855 1.00 94.69 195 ARG A C 1
ATOM 1599 O O . ARG A 1 195 ? 9.217 -3.276 -8.767 1.00 94.69 195 ARG A O 1
ATOM 1606 N N . GLY A 1 196 ? 10.143 -1.650 -7.550 1.00 92.88 196 GLY A N 1
ATOM 1607 C CA . GLY A 1 196 ? 9.690 -0.566 -8.424 1.00 92.88 196 GLY A CA 1
ATOM 1608 C C . GLY A 1 196 ? 10.670 -0.397 -9.579 1.00 92.88 196 GLY A C 1
ATOM 1609 O O . GLY A 1 196 ? 11.853 -0.178 -9.327 1.00 92.88 196 GLY A O 1
ATOM 1610 N N . LEU A 1 197 ? 10.205 -0.496 -10.823 1.00 91.19 197 LEU A N 1
ATOM 1611 C CA . LEU A 1 197 ? 11.020 -0.171 -11.991 1.00 91.19 197 LEU A CA 1
ATOM 1612 C C . LEU A 1 197 ? 10.986 1.350 -12.161 1.00 91.19 197 LEU A C 1
ATOM 1614 O O . LEU A 1 197 ? 10.004 1.904 -12.646 1.00 91.19 197 LEU A O 1
ATOM 1618 N N . TYR A 1 198 ? 12.026 2.014 -11.668 1.00 86.06 198 TYR A N 1
ATOM 1619 C CA . TYR A 1 198 ? 12.188 3.465 -11.781 1.00 86.06 198 TYR A CA 1
ATOM 1620 C C . TYR A 1 198 ? 13.188 3.820 -12.889 1.00 86.06 198 TYR A C 1
ATOM 1622 O O . TYR A 1 198 ? 13.428 4.990 -13.151 1.00 86.06 198 TYR A O 1
ATOM 1630 N N . GLU A 1 199 ? 13.842 2.825 -13.486 1.00 85.06 199 GLU A N 1
ATOM 1631 C CA . GLU A 1 199 ? 14.782 2.989 -14.586 1.00 85.06 199 GLU A CA 1
ATOM 1632 C C . GLU A 1 199 ? 14.082 3.497 -15.850 1.00 85.06 199 GLU A C 1
ATOM 1634 O O . GLU A 1 199 ? 12.896 3.255 -16.059 1.00 85.06 199 GLU A O 1
ATOM 1639 N N . GLU A 1 200 ? 14.838 4.195 -16.698 1.00 78.69 200 GLU A N 1
ATOM 1640 C CA . GLU A 1 200 ? 14.279 4.854 -17.875 1.00 78.69 200 GLU A CA 1
ATOM 1641 C C . GLU A 1 200 ? 13.785 3.870 -18.958 1.00 78.69 200 GLU A C 1
ATOM 1643 O O . GLU A 1 200 ? 14.399 2.814 -19.152 1.00 78.69 200 GLU A O 1
ATOM 1648 N N . PRO A 1 201 ? 12.729 4.230 -19.719 1.00 84.44 201 PRO A N 1
ATOM 1649 C CA . PRO A 1 201 ? 11.949 5.464 -19.584 1.00 84.44 201 PRO A CA 1
ATOM 1650 C C . PRO A 1 201 ? 11.025 5.396 -18.362 1.00 84.44 201 PRO A C 1
ATOM 1652 O O . PRO A 1 201 ? 10.217 4.479 -18.274 1.00 84.44 201 PRO A O 1
ATOM 1655 N N . ALA A 1 202 ? 11.132 6.358 -17.445 1.00 87.38 202 ALA A N 1
ATOM 1656 C CA . ALA A 1 202 ? 10.281 6.476 -16.267 1.00 87.38 202 ALA A CA 1
ATOM 1657 C C . ALA A 1 202 ? 9.184 7.522 -16.511 1.00 87.38 202 ALA A C 1
ATOM 1659 O O . ALA A 1 202 ? 9.354 8.470 -17.275 1.00 87.38 202 ALA A O 1
ATOM 1660 N N . GLY A 1 203 ? 8.025 7.339 -15.883 1.00 91.50 203 GLY A N 1
ATOM 1661 C CA . GLY A 1 203 ? 6.885 8.251 -15.987 1.00 91.50 203 GLY A CA 1
ATOM 1662 C C . GLY A 1 203 ? 6.395 8.748 -14.632 1.00 91.50 203 GLY A C 1
ATOM 1663 O O . GLY A 1 203 ? 6.640 8.114 -13.598 1.00 91.50 203 GLY A O 1
ATOM 1664 N N . LEU A 1 204 ? 5.656 9.860 -14.663 1.00 93.94 204 LEU A N 1
ATOM 1665 C CA . LEU A 1 204 ? 4.870 10.327 -13.523 1.00 93.94 204 LEU A CA 1
ATOM 1666 C C . LEU A 1 204 ? 3.925 9.221 -13.052 1.00 93.94 204 LEU A C 1
ATOM 1668 O O . LEU A 1 204 ? 3.374 8.463 -13.859 1.00 93.94 204 LEU A O 1
ATOM 1672 N N . ARG A 1 205 ? 3.760 9.119 -11.735 1.00 94.81 205 ARG A N 1
ATOM 1673 C CA . ARG A 1 205 ? 2.832 8.168 -11.129 1.00 94.81 205 ARG A CA 1
ATOM 1674 C C . ARG A 1 205 ? 2.198 8.756 -9.879 1.00 94.81 205 ARG A C 1
ATOM 1676 O O . ARG A 1 205 ? 2.911 8.996 -8.908 1.00 94.81 205 ARG A O 1
ATOM 1683 N N . ALA A 1 206 ? 0.877 8.880 -9.870 1.00 97.25 206 ALA A N 1
ATOM 1684 C CA . ALA A 1 206 ? 0.082 9.198 -8.688 1.00 97.25 206 ALA A CA 1
ATOM 1685 C C . ALA A 1 206 ? -0.851 8.023 -8.378 1.00 97.25 206 ALA A C 1
ATOM 1687 O O . ALA A 1 206 ? -1.663 7.617 -9.214 1.00 97.25 206 ALA A O 1
ATOM 1688 N N . VAL A 1 207 ? -0.706 7.442 -7.189 1.00 98.00 207 VAL A N 1
ATOM 1689 C CA . VAL A 1 207 ? -1.458 6.257 -6.761 1.00 98.00 207 VAL A CA 1
ATOM 1690 C C . VAL A 1 207 ? -1.975 6.425 -5.337 1.00 98.00 207 VAL A C 1
ATOM 1692 O O . VAL A 1 207 ? -1.286 6.986 -4.485 1.00 98.00 207 VAL A O 1
ATOM 1695 N N . LEU A 1 208 ? -3.147 5.863 -5.055 1.00 98.75 208 LEU A N 1
ATOM 1696 C CA . LEU A 1 208 ? -3.506 5.465 -3.696 1.00 98.75 208 LEU A CA 1
ATOM 1697 C C . LEU A 1 208 ? -2.921 4.076 -3.447 1.00 98.75 208 LEU A C 1
ATOM 1699 O O . LEU A 1 208 ? -3.039 3.178 -4.283 1.00 98.75 208 LEU A O 1
ATOM 1703 N N . VAL A 1 209 ? -2.282 3.907 -2.297 1.00 98.62 209 VAL A N 1
ATOM 1704 C CA . VAL A 1 209 ? -1.783 2.621 -1.823 1.00 98.62 209 VAL A CA 1
ATOM 1705 C C . VAL A 1 209 ? -2.648 2.174 -0.661 1.00 98.62 209 VAL A C 1
ATOM 1707 O O . VAL A 1 209 ? -2.848 2.942 0.275 1.00 98.62 209 VAL A O 1
ATOM 1710 N N . MET A 1 210 ? -3.120 0.935 -0.714 1.00 98.88 210 MET A N 1
ATOM 1711 C CA . MET A 1 210 ? -3.859 0.283 0.365 1.00 98.88 210 MET A CA 1
ATOM 1712 C C . MET A 1 210 ? -3.150 -1.015 0.729 1.00 98.88 210 MET A C 1
ATOM 1714 O O . MET A 1 210 ? -2.793 -1.801 -0.151 1.00 98.88 210 MET A O 1
ATOM 1718 N N . GLU A 1 211 ? -2.922 -1.244 2.014 1.00 98.81 211 GLU A N 1
ATOM 1719 C CA . GLU A 1 211 ? -2.214 -2.418 2.512 1.00 98.81 211 GLU A CA 1
ATOM 1720 C C . GLU A 1 211 ? -3.100 -3.196 3.489 1.00 98.81 211 GLU A C 1
ATOM 1722 O O . GLU A 1 211 ? -3.563 -2.629 4.471 1.00 98.81 211 GLU A O 1
ATOM 1727 N N . TYR A 1 212 ? -3.305 -4.496 3.259 1.00 98.81 212 TYR A N 1
ATOM 1728 C CA . TYR A 1 212 ? -4.137 -5.365 4.098 1.00 98.81 212 TYR A CA 1
ATOM 1729 C C . TYR A 1 212 ? -3.327 -6.494 4.717 1.00 98.81 212 TYR A C 1
ATOM 1731 O O . TYR A 1 212 ? -2.564 -7.178 4.030 1.00 98.81 212 TYR A O 1
ATOM 1739 N N . ILE A 1 213 ? -3.506 -6.714 6.015 1.00 98.50 213 ILE A N 1
ATOM 1740 C CA . ILE A 1 213 ? -2.733 -7.690 6.788 1.00 98.50 213 ILE A CA 1
ATOM 1741 C C . ILE A 1 213 ? -3.553 -8.214 7.971 1.00 98.50 213 ILE A C 1
ATOM 1743 O O . ILE A 1 213 ? -4.449 -7.528 8.464 1.00 98.50 213 ILE A O 1
ATOM 1747 N N . ASP A 1 214 ? -3.197 -9.396 8.476 1.00 98.12 214 ASP A N 1
ATOM 1748 C CA . ASP A 1 214 ? -3.683 -9.881 9.770 1.00 98.12 214 ASP A CA 1
ATOM 1749 C C . ASP A 1 214 ? -3.383 -8.862 10.891 1.00 98.12 214 ASP A C 1
ATOM 1751 O O . ASP A 1 214 ? -2.232 -8.457 11.119 1.00 98.12 214 ASP A O 1
ATOM 1755 N N . ARG A 1 215 ? -4.437 -8.459 11.608 1.00 96.88 215 ARG A N 1
ATOM 1756 C CA . ARG A 1 215 ? -4.420 -7.427 12.650 1.00 96.88 215 ARG A CA 1
ATOM 1757 C C . ARG A 1 215 ? -3.437 -7.752 13.767 1.00 96.88 215 ARG A C 1
ATOM 1759 O O . ARG A 1 215 ? -2.623 -6.908 14.158 1.00 96.88 215 ARG A O 1
ATOM 1766 N N . LYS A 1 216 ? -3.488 -8.977 14.296 1.00 96.44 216 LYS A N 1
ATOM 1767 C CA . LYS A 1 216 ? -2.622 -9.415 15.401 1.00 96.44 216 LYS A CA 1
ATOM 1768 C C . LYS A 1 216 ? -1.162 -9.432 14.969 1.00 96.44 216 LYS A C 1
ATOM 1770 O O . LYS A 1 216 ? -0.297 -8.999 15.735 1.00 96.44 216 LYS A O 1
ATOM 1775 N N . LYS A 1 217 ? -0.876 -9.888 13.746 1.00 97.50 217 LYS A N 1
ATOM 1776 C CA . LYS A 1 217 ? 0.470 -9.878 13.169 1.00 97.50 217 LYS A CA 1
ATOM 1777 C C . LYS A 1 217 ? 1.011 -8.454 13.109 1.00 97.50 217 LYS A C 1
ATOM 1779 O O . LYS A 1 217 ? 2.084 -8.208 13.666 1.00 97.50 217 LYS A O 1
ATOM 1784 N N . ALA A 1 218 ? 0.271 -7.520 12.511 1.00 97.38 218 ALA A N 1
ATOM 1785 C CA . ALA A 1 218 ? 0.704 -6.127 12.414 1.00 97.38 218 ALA A CA 1
ATOM 1786 C C . ALA A 1 218 ? 0.931 -5.481 13.785 1.00 97.38 218 ALA A C 1
ATOM 1788 O O . ALA A 1 218 ? 1.979 -4.872 13.998 1.00 97.38 218 ALA A O 1
ATOM 1789 N N . ASN A 1 219 ? 0.027 -5.686 14.749 1.00 96.62 219 ASN A N 1
ATOM 1790 C CA . ASN A 1 219 ? 0.165 -5.141 16.106 1.00 96.62 219 ASN A CA 1
ATOM 1791 C C . ASN A 1 219 ? 1.466 -5.588 16.803 1.00 96.62 219 ASN A C 1
ATOM 1793 O O . ASN A 1 219 ? 2.072 -4.817 17.553 1.00 96.62 219 ASN A O 1
ATOM 1797 N N . ILE A 1 220 ? 1.919 -6.821 16.550 1.00 96.06 220 ILE A N 1
ATOM 1798 C CA . ILE A 1 220 ? 3.137 -7.379 17.155 1.00 96.06 220 ILE A CA 1
ATOM 1799 C C . ILE A 1 220 ? 4.405 -6.901 16.435 1.00 96.06 220 ILE A C 1
ATOM 1801 O O . ILE A 1 220 ? 5.416 -6.630 17.091 1.00 96.06 220 ILE A O 1
ATOM 1805 N N . ILE A 1 221 ? 4.395 -6.845 15.098 1.00 96.56 221 ILE A N 1
ATOM 1806 C CA . ILE A 1 221 ? 5.615 -6.593 14.311 1.00 96.56 221 ILE A CA 1
ATOM 1807 C C . ILE A 1 221 ? 5.832 -5.109 13.966 1.00 96.56 221 ILE A C 1
ATOM 1809 O O . ILE A 1 221 ? 6.946 -4.737 13.578 1.00 96.56 221 ILE A O 1
ATOM 1813 N N . ALA A 1 222 ? 4.819 -4.254 14.138 1.00 95.81 222 ALA A N 1
ATOM 1814 C CA . ALA A 1 222 ? 4.931 -2.814 13.918 1.00 95.81 222 ALA A CA 1
ATOM 1815 C C . ALA A 1 222 ? 6.069 -2.194 14.748 1.00 95.81 222 ALA A C 1
ATOM 1817 O O . ALA A 1 222 ? 6.281 -2.514 15.921 1.00 95.81 222 ALA A O 1
ATOM 1818 N N . GLY A 1 223 ? 6.840 -1.306 14.115 1.00 91.50 223 GLY A N 1
ATOM 1819 C CA . GLY A 1 223 ? 8.068 -0.723 14.677 1.00 91.50 223 GLY A CA 1
ATOM 1820 C C . GLY A 1 223 ? 9.334 -1.569 14.465 1.00 91.50 223 GLY A C 1
ATOM 1821 O O . GLY A 1 223 ? 10.441 -1.062 14.640 1.00 91.50 223 GLY A O 1
ATOM 1822 N N . LYS A 1 224 ? 9.194 -2.832 14.037 1.00 93.19 224 LYS A N 1
ATOM 1823 C CA . LYS A 1 224 ? 10.296 -3.709 13.579 1.00 93.19 224 LYS A CA 1
ATOM 1824 C C . LYS A 1 224 ? 10.230 -3.982 12.070 1.00 93.19 224 LYS A C 1
ATOM 1826 O O . LYS A 1 224 ? 11.246 -4.290 11.434 1.00 93.19 224 LYS A O 1
ATOM 1831 N N . SER A 1 225 ? 9.042 -3.838 11.494 1.00 92.94 225 SER A N 1
ATOM 1832 C CA . SER A 1 225 ? 8.761 -3.894 10.060 1.00 92.94 225 SER A CA 1
ATOM 1833 C C . SER A 1 225 ? 7.871 -2.727 9.621 1.00 92.94 225 SER A C 1
ATOM 1835 O O . SER A 1 225 ? 7.222 -2.126 10.481 1.00 92.94 225 SER A O 1
ATOM 1837 N N . PRO A 1 226 ? 7.880 -2.378 8.316 1.00 92.38 226 PRO A N 1
ATOM 1838 C CA . PRO A 1 226 ? 7.113 -1.256 7.774 1.00 92.38 226 PRO A CA 1
ATOM 1839 C C . PRO A 1 226 ? 5.631 -1.632 7.623 1.00 92.38 226 PRO A C 1
ATOM 1841 O O . PRO A 1 226 ? 5.146 -1.848 6.516 1.00 92.38 226 PRO A O 1
ATOM 1844 N N . CYS A 1 227 ? 4.938 -1.764 8.751 1.00 95.44 227 CYS A N 1
ATOM 1845 C CA . CYS A 1 227 ? 3.501 -2.025 8.848 1.00 95.44 227 CYS A CA 1
ATOM 1846 C C . CYS A 1 227 ? 2.888 -1.222 10.006 1.00 95.44 227 CYS A C 1
ATOM 1848 O O . CYS A 1 227 ? 3.609 -0.652 10.837 1.00 95.44 227 CYS A O 1
ATOM 1850 N N . GLY A 1 228 ? 1.563 -1.234 10.077 1.00 96.12 228 GLY A N 1
ATOM 1851 C CA . GLY A 1 228 ? 0.739 -0.311 10.843 1.00 96.12 228 GLY A CA 1
ATOM 1852 C C . GLY A 1 228 ? 0.444 0.970 10.055 1.00 96.12 228 GLY A C 1
ATOM 1853 O O . GLY A 1 228 ? 1.140 1.251 9.074 1.00 96.12 228 GLY A O 1
ATOM 1854 N N . PRO A 1 229 ? -0.521 1.787 10.511 1.00 97.06 229 PRO A N 1
ATOM 1855 C CA . PRO A 1 229 ? -0.852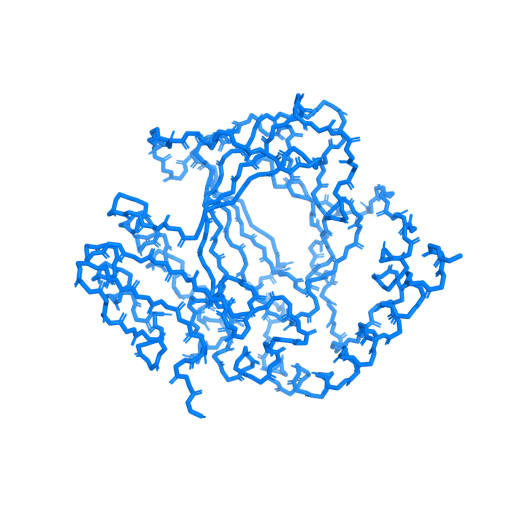 3.052 9.869 1.00 97.06 229 PRO A CA 1
ATOM 1856 C C . PRO A 1 229 ? 0.372 3.962 9.753 1.00 97.06 229 PRO A C 1
ATOM 1858 O O . PRO A 1 229 ? 1.169 4.104 10.689 1.00 97.06 229 PRO A O 1
ATOM 1861 N N . ALA A 1 230 ? 0.548 4.565 8.579 1.00 96.06 230 ALA A N 1
ATOM 1862 C CA . ALA A 1 230 ? 1.752 5.295 8.200 1.00 96.06 230 ALA A CA 1
ATOM 1863 C C . ALA A 1 230 ? 3.057 4.493 8.408 1.00 96.06 230 ALA A C 1
ATOM 1865 O O . ALA A 1 230 ? 4.092 5.041 8.804 1.00 96.06 230 ALA A O 1
ATOM 1866 N N . MET A 1 231 ? 3.003 3.182 8.152 1.00 93.88 231 MET A N 1
ATOM 1867 C CA . MET A 1 231 ? 4.090 2.198 8.248 1.00 93.88 231 MET A CA 1
ATOM 1868 C C . MET A 1 231 ? 4.831 2.160 9.595 1.00 93.88 231 MET A C 1
ATOM 1870 O O . MET A 1 231 ? 6.025 1.832 9.641 1.00 93.88 231 MET A O 1
ATOM 1874 N N . SER A 1 232 ? 4.188 2.536 10.705 1.00 94.06 232 SER A N 1
ATOM 1875 C CA . SER A 1 232 ? 4.857 2.549 12.010 1.00 94.06 232 SER A CA 1
ATOM 1876 C C . SER A 1 232 ? 3.905 2.400 13.197 1.00 94.06 232 SER A C 1
ATOM 1878 O O . SER A 1 232 ? 2.690 2.484 13.078 1.00 94.06 232 SER A O 1
ATOM 1880 N N . ARG A 1 233 ? 4.478 2.197 14.393 1.00 94.00 233 ARG A N 1
ATOM 1881 C CA . ARG A 1 233 ? 3.704 2.068 15.641 1.00 94.00 233 ARG A CA 1
ATOM 1882 C C . ARG A 1 233 ? 3.077 3.389 16.101 1.00 94.00 233 ARG A C 1
ATOM 1884 O O . ARG A 1 233 ? 2.072 3.374 16.794 1.00 94.00 233 ARG A O 1
ATOM 1891 N N . THR A 1 234 ? 3.692 4.514 15.755 1.00 95.44 234 THR A N 1
ATOM 1892 C CA . THR A 1 234 ? 3.257 5.858 16.174 1.00 95.44 234 THR A CA 1
ATOM 1893 C C . THR A 1 234 ? 2.744 6.702 15.016 1.00 95.44 234 THR A C 1
ATOM 1895 O O . THR A 1 234 ? 2.352 7.850 15.215 1.00 95.44 234 THR A O 1
ATOM 1898 N N . GLY A 1 235 ? 2.810 6.158 13.803 1.00 96.00 235 GLY A N 1
ATOM 1899 C CA . GLY A 1 235 ? 2.332 6.790 12.592 1.00 96.00 235 GLY A CA 1
ATOM 1900 C C . GLY A 1 235 ? 0.826 6.975 12.629 1.00 96.00 235 GLY A C 1
ATOM 1901 O O . GLY A 1 235 ? 0.119 6.288 13.370 1.00 96.00 235 GLY A O 1
ATOM 1902 N N . LYS A 1 236 ? 0.351 7.948 11.858 1.00 97.31 236 LYS A N 1
ATOM 1903 C CA . LYS A 1 236 ? -1.059 8.297 11.785 1.00 97.31 236 LYS A CA 1
ATOM 1904 C C . LYS A 1 236 ? -1.477 8.454 10.335 1.00 97.31 236 LYS A C 1
ATOM 1906 O O . LYS A 1 236 ? -0.767 9.099 9.559 1.00 97.31 236 LYS A O 1
ATOM 1911 N N . VAL A 1 237 ? -2.635 7.891 10.028 1.00 98.56 237 VAL A N 1
ATOM 1912 C CA . VAL A 1 237 ? -3.443 8.228 8.857 1.00 98.56 237 VAL A CA 1
ATOM 1913 C C . VAL A 1 237 ? -4.626 9.053 9.345 1.00 98.56 237 VAL A C 1
ATOM 1915 O O . VAL A 1 237 ? -5.149 8.787 10.429 1.00 98.56 237 VAL A O 1
ATOM 1918 N N . THR A 1 238 ? -5.008 10.078 8.594 1.00 98.56 238 THR A N 1
ATOM 1919 C CA . THR A 1 238 ? -6.146 10.939 8.915 1.00 98.56 238 THR A CA 1
ATOM 1920 C C . THR A 1 238 ? -7.232 10.799 7.864 1.00 98.56 238 THR A C 1
ATOM 1922 O O . THR A 1 238 ? -6.952 10.825 6.671 1.00 98.56 238 THR A O 1
ATOM 1925 N N . PHE A 1 239 ? -8.475 10.668 8.315 1.00 98.75 239 PHE A N 1
ATOM 1926 C CA . PHE A 1 239 ? -9.658 10.549 7.465 1.00 98.75 239 PHE A CA 1
ATOM 1927 C C . PHE A 1 239 ? -10.575 11.757 7.665 1.00 98.75 239 PHE A C 1
ATOM 1929 O O . PHE A 1 239 ? -10.748 12.203 8.807 1.00 98.75 239 PHE A O 1
ATOM 1936 N N . SER A 1 240 ? -11.204 12.255 6.596 1.00 98.50 240 SER A N 1
ATOM 1937 C CA . SER A 1 240 ? -12.457 13.007 6.754 1.00 98.50 240 SER A CA 1
ATOM 1938 C C . SER A 1 240 ? -13.540 12.111 7.375 1.00 98.50 240 SER A C 1
ATOM 1940 O O . SER A 1 240 ? -13.396 10.886 7.430 1.00 98.50 240 SER A O 1
ATOM 1942 N N . GLN A 1 241 ? -14.624 12.717 7.863 1.00 97.88 241 GLN A N 1
ATOM 1943 C CA . GLN A 1 241 ? -15.757 11.979 8.430 1.00 97.88 241 GLN A CA 1
ATOM 1944 C C . GLN A 1 241 ? -16.320 10.977 7.411 1.00 97.88 241 GLN A C 1
ATOM 1946 O O . GLN A 1 241 ? -16.443 9.796 7.716 1.00 97.88 241 GLN A O 1
ATOM 1951 N N . GLU A 1 242 ? -16.563 11.436 6.185 1.00 98.31 242 GLU A N 1
ATOM 1952 C CA . GLU A 1 242 ? -17.140 10.644 5.099 1.00 98.31 242 GLU A CA 1
ATOM 1953 C C . GLU A 1 242 ? -16.211 9.497 4.678 1.00 98.31 242 GLU A C 1
ATOM 1955 O O . GLU A 1 242 ? -16.663 8.369 4.490 1.00 98.31 242 GLU A O 1
ATOM 1960 N N . ALA A 1 243 ? -14.897 9.751 4.604 1.00 98.62 243 ALA A N 1
ATOM 1961 C CA . ALA A 1 243 ? -13.918 8.712 4.296 1.00 98.62 243 ALA A CA 1
ATOM 1962 C C . ALA A 1 243 ? -13.894 7.616 5.365 1.00 98.62 243 ALA A C 1
ATOM 1964 O O . ALA A 1 243 ? -13.841 6.431 5.036 1.00 98.62 243 ALA A O 1
ATOM 1965 N N . TYR A 1 244 ? -13.929 8.007 6.643 1.00 98.62 244 TYR A N 1
ATOM 1966 C CA . TYR A 1 244 ? -13.981 7.056 7.747 1.00 98.62 244 TYR A CA 1
ATOM 1967 C C . TYR A 1 244 ? -15.267 6.230 7.709 1.00 98.62 244 TYR A C 1
ATOM 1969 O O . TYR A 1 244 ? -15.181 5.009 7.817 1.00 98.62 244 TYR A O 1
ATOM 1977 N N . ASP A 1 245 ? -16.426 6.864 7.531 1.00 98.44 245 ASP A N 1
ATOM 1978 C CA . ASP A 1 245 ? -17.713 6.167 7.522 1.00 98.44 245 ASP A CA 1
ATOM 1979 C C . ASP A 1 245 ? -17.767 5.136 6.382 1.00 98.44 245 ASP A C 1
ATOM 1981 O O . ASP A 1 245 ? -18.017 3.956 6.641 1.00 98.44 245 ASP A O 1
ATOM 1985 N N . ALA A 1 246 ? -17.394 5.533 5.158 1.00 98.75 246 ALA A N 1
ATOM 1986 C CA . ALA A 1 246 ? -17.345 4.636 4.003 1.00 98.75 246 ALA A CA 1
ATOM 1987 C C . ALA A 1 246 ? -16.373 3.461 4.217 1.00 98.75 246 ALA A C 1
ATOM 1989 O O . ALA A 1 246 ? -16.706 2.299 3.979 1.00 98.75 246 ALA A O 1
ATOM 1990 N N . LEU A 1 247 ? -15.158 3.735 4.703 1.00 98.69 247 LEU A N 1
ATOM 1991 C CA . LEU A 1 247 ? -14.176 2.687 4.980 1.00 98.69 247 LEU A CA 1
ATOM 1992 C C . LEU A 1 247 ? -14.621 1.763 6.122 1.00 98.69 247 LEU A C 1
ATOM 1994 O O . LEU A 1 247 ? -14.367 0.558 6.073 1.00 98.69 247 LEU A O 1
ATOM 1998 N N . ASN A 1 248 ? -15.283 2.292 7.149 1.00 98.50 248 ASN A N 1
ATOM 1999 C CA . ASN A 1 248 ? -15.769 1.522 8.287 1.00 98.50 248 ASN A CA 1
ATOM 2000 C C . ASN A 1 248 ? -16.868 0.525 7.881 1.00 98.50 248 ASN A C 1
ATOM 2002 O O . ASN A 1 248 ? -16.867 -0.610 8.362 1.00 98.50 248 ASN A O 1
ATOM 2006 N N . GLU A 1 249 ? -17.740 0.891 6.938 1.00 98.44 249 GLU A N 1
ATOM 2007 C CA . GLU A 1 249 ? -18.770 -0.001 6.380 1.00 98.44 249 GLU A CA 1
ATOM 2008 C C . GLU A 1 249 ? -18.189 -1.252 5.702 1.00 98.44 249 GLU A C 1
ATOM 2010 O O . GLU A 1 249 ? -18.818 -2.313 5.701 1.00 98.44 249 GLU A O 1
ATOM 2015 N N . THR A 1 250 ? -16.946 -1.187 5.208 1.00 98.38 250 THR A N 1
ATOM 2016 C CA . THR A 1 250 ? -16.262 -2.357 4.630 1.00 98.38 250 THR A CA 1
ATOM 2017 C C . THR A 1 250 ? -16.025 -3.468 5.659 1.00 98.38 250 THR A C 1
ATOM 2019 O O . THR A 1 250 ? -15.838 -4.633 5.295 1.00 98.38 250 THR A O 1
ATOM 2022 N N . GLY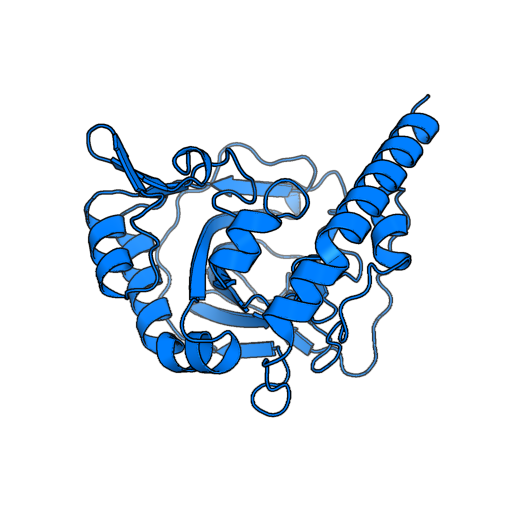 A 1 251 ? -16.008 -3.129 6.953 1.00 98.25 251 GLY A N 1
ATOM 2023 C CA . GLY A 1 251 ? -15.674 -4.030 8.054 1.00 98.25 251 GLY A CA 1
ATOM 2024 C C . GLY A 1 251 ? -14.185 -4.372 8.174 1.00 98.25 251 GLY A C 1
ATOM 2025 O O . GLY A 1 251 ? -13.834 -5.191 9.020 1.00 98.25 251 GLY A O 1
ATOM 2026 N N . LEU A 1 252 ? -13.307 -3.770 7.359 1.00 98.50 252 LEU A N 1
ATOM 2027 C CA . LEU A 1 252 ? -11.854 -3.987 7.425 1.00 98.50 252 LEU A CA 1
ATOM 2028 C C . LEU A 1 252 ? -11.096 -2.855 8.138 1.00 98.50 252 LEU A C 1
ATOM 2030 O O . LEU A 1 252 ? -9.877 -2.938 8.274 1.00 98.50 252 LEU A O 1
ATOM 2034 N N . ILE A 1 253 ? -11.778 -1.824 8.639 1.00 97.81 253 ILE A N 1
ATOM 2035 C CA . ILE A 1 253 ? -11.168 -0.821 9.524 1.00 97.81 253 ILE A CA 1
ATOM 2036 C C . ILE A 1 253 ? -11.087 -1.361 10.953 1.00 97.81 253 ILE A C 1
ATOM 2038 O O . ILE A 1 253 ? -12.043 -1.915 11.498 1.00 97.81 253 ILE A O 1
ATOM 2042 N N . ASP A 1 254 ? -9.930 -1.183 11.591 1.00 97.62 254 ASP A N 1
ATOM 2043 C CA . ASP A 1 254 ? -9.734 -1.550 12.990 1.00 97.62 254 ASP A CA 1
ATOM 2044 C C . ASP A 1 254 ? -10.129 -0.393 13.919 1.00 97.62 254 ASP A C 1
ATOM 2046 O O . ASP A 1 254 ? -9.313 0.447 14.298 1.00 97.62 254 ASP A O 1
ATOM 2050 N N . ASN A 1 255 ? -11.400 -0.365 14.319 1.00 97.19 255 ASN A N 1
ATOM 2051 C CA . ASN A 1 255 ? -11.935 0.684 15.195 1.00 97.19 255 ASN A CA 1
ATOM 2052 C C . ASN A 1 255 ? -11.259 0.769 16.571 1.00 97.19 255 ASN A C 1
ATOM 2054 O O . ASN A 1 255 ? -11.358 1.802 17.229 1.00 97.19 255 ASN A O 1
ATOM 2058 N N . ALA A 1 256 ? -10.530 -0.267 17.007 1.00 97.25 256 ALA A N 1
ATOM 2059 C CA . ALA A 1 256 ? -9.763 -0.216 18.253 1.00 97.25 256 ALA A CA 1
ATOM 2060 C C . ALA A 1 256 ? -8.594 0.781 18.195 1.00 97.25 256 ALA A C 1
ATOM 2062 O O . ALA A 1 256 ? -8.052 1.157 19.234 1.00 97.25 256 ALA A O 1
ATOM 2063 N N . ILE A 1 257 ? -8.194 1.196 16.991 1.00 97.19 257 ILE A N 1
ATOM 2064 C CA . ILE A 1 257 ? -7.066 2.101 16.760 1.00 97.19 257 ILE A CA 1
ATOM 2065 C C . ILE A 1 257 ? -7.489 3.372 16.017 1.00 97.19 257 ILE A C 1
ATOM 2067 O O . ILE A 1 257 ? -6.660 4.049 15.408 1.00 97.19 257 ILE A O 1
ATOM 2071 N N . ILE A 1 258 ? -8.779 3.701 16.095 1.00 98.00 258 ILE A N 1
ATOM 2072 C CA . ILE A 1 258 ? -9.371 4.940 15.597 1.00 98.00 258 ILE A CA 1
ATOM 2073 C C . ILE A 1 258 ? -9.640 5.887 16.769 1.00 98.00 258 ILE A C 1
ATOM 2075 O O . ILE A 1 258 ? -10.133 5.483 17.823 1.00 98.00 258 ILE A O 1
ATOM 2079 N N . LYS A 1 259 ? -9.375 7.179 16.571 1.00 97.81 259 LYS A N 1
ATOM 2080 C CA . LYS A 1 259 ? -9.774 8.240 17.497 1.00 97.81 259 LYS A CA 1
ATOM 2081 C C . LYS A 1 259 ? -10.293 9.449 16.731 1.00 97.81 259 LYS A C 1
ATOM 2083 O O . LYS A 1 259 ? -9.620 9.947 15.836 1.00 97.81 259 LYS A O 1
ATOM 2088 N N . LYS A 1 260 ? -11.454 9.975 17.123 1.00 97.25 260 LYS A N 1
ATOM 2089 C CA . LYS A 1 260 ? -11.953 11.250 16.591 1.00 97.25 260 LYS A CA 1
ATOM 2090 C C . LYS A 1 260 ? -11.122 12.417 17.138 1.00 97.25 260 LYS A C 1
ATOM 2092 O O . LYS A 1 260 ? -10.894 12.497 18.348 1.00 97.25 260 LYS A O 1
ATOM 2097 N N . ASN A 1 261 ? -10.683 13.311 16.259 1.00 95.19 261 ASN A N 1
ATOM 2098 C CA . ASN A 1 261 ? -9.955 14.531 16.592 1.00 95.19 261 ASN A CA 1
ATOM 2099 C C . ASN A 1 261 ? -10.526 15.701 15.775 1.00 95.19 261 ASN A C 1
ATOM 2101 O O . ASN A 1 261 ? -10.208 15.862 14.600 1.00 95.19 261 ASN A O 1
ATOM 2105 N N . GLY A 1 262 ? -11.399 16.496 16.398 1.00 93.44 262 GLY A N 1
ATOM 2106 C CA . GLY A 1 262 ? -12.141 17.548 15.702 1.00 93.44 262 GLY A CA 1
ATOM 2107 C C . GLY A 1 262 ? -13.119 16.975 14.671 1.00 93.44 262 GLY A C 1
ATOM 2108 O O . GLY A 1 262 ? -13.963 16.139 15.004 1.00 93.44 262 GLY A O 1
ATOM 2109 N N . ASP A 1 263 ? -12.993 17.443 13.434 1.00 93.50 263 ASP A N 1
ATOM 2110 C CA . ASP A 1 263 ? -13.747 17.027 12.246 1.00 93.50 263 ASP A CA 1
ATOM 2111 C C . ASP A 1 263 ? -13.140 15.810 11.525 1.00 93.50 263 ASP A C 1
ATOM 2113 O O . ASP A 1 263 ? -13.725 15.310 10.566 1.00 93.50 263 ASP A O 1
ATOM 2117 N N . ARG A 1 264 ? -11.994 15.301 11.995 1.00 97.62 264 ARG A N 1
ATOM 2118 C CA . ARG A 1 264 ? -11.279 14.172 11.385 1.00 97.62 264 ARG A CA 1
ATOM 2119 C C . ARG A 1 264 ? -11.193 12.960 12.307 1.00 97.62 264 ARG A C 1
ATOM 2121 O O . ARG A 1 264 ? -11.377 13.049 13.526 1.00 97.62 264 ARG A O 1
ATOM 2128 N N . TYR A 1 265 ? -10.841 11.821 11.721 1.00 98.50 265 TYR A N 1
ATOM 2129 C CA . TYR A 1 265 ? -10.490 10.597 12.441 1.00 98.50 265 TYR A CA 1
ATOM 2130 C C . TYR A 1 265 ? -9.010 10.290 12.261 1.00 98.50 265 TYR A C 1
ATOM 2132 O O . TYR A 1 265 ? -8.496 10.301 11.149 1.00 98.50 265 TYR A O 1
ATOM 2140 N N . GLU A 1 266 ? -8.320 10.003 13.360 1.00 98.50 266 GLU A N 1
ATOM 2141 C CA . GLU A 1 266 ? -6.943 9.522 13.361 1.00 98.50 266 GLU A CA 1
ATOM 2142 C C . GLU A 1 266 ? -6.931 7.998 13.478 1.00 98.50 266 GLU A C 1
ATOM 2144 O O . GLU A 1 266 ? -7.578 7.439 14.362 1.00 98.50 266 GLU A O 1
ATOM 2149 N N . TYR A 1 267 ? -6.142 7.338 12.634 1.00 98.50 267 TYR A N 1
ATOM 2150 C CA . TYR A 1 267 ? -5.927 5.894 12.628 1.00 98.50 267 TYR A CA 1
ATOM 2151 C C . TYR A 1 267 ? -4.475 5.587 12.986 1.00 98.50 267 TYR A C 1
ATOM 2153 O O . TYR A 1 267 ? -3.556 5.981 12.261 1.00 98.50 267 TYR A O 1
ATOM 2161 N N . SER A 1 268 ? -4.246 4.959 14.145 1.00 98.12 268 SER A N 1
ATOM 2162 C CA . SER A 1 268 ? -2.900 4.777 14.699 1.00 98.12 268 SER A CA 1
ATOM 2163 C C . SER A 1 268 ? -2.801 3.685 15.758 1.00 98.12 268 SER A C 1
ATOM 2165 O O . SER A 1 268 ? -3.522 3.687 16.754 1.00 98.12 268 SER A O 1
ATOM 2167 N N . LEU A 1 269 ? -1.772 2.841 15.640 1.00 97.44 269 LEU A N 1
ATOM 2168 C CA . LEU A 1 269 ? -1.418 1.860 16.672 1.00 97.44 269 LEU A CA 1
ATOM 2169 C C . LEU A 1 269 ? -0.996 2.480 18.010 1.00 97.44 269 LEU A C 1
ATOM 2171 O O . LEU A 1 269 ? -0.972 1.767 19.010 1.00 97.44 269 LEU A O 1
ATOM 2175 N N . ALA A 1 270 ? -0.696 3.781 18.062 1.00 96.31 270 ALA A N 1
ATOM 2176 C CA . ALA A 1 270 ? -0.377 4.476 19.309 1.00 96.31 270 ALA A CA 1
ATOM 2177 C C . ALA A 1 270 ? -1.553 4.509 20.298 1.00 96.31 270 ALA A C 1
ATOM 2179 O O . ALA A 1 270 ? -1.356 4.842 21.464 1.00 96.31 270 ALA A O 1
ATOM 2180 N N . PHE A 1 271 ? -2.765 4.198 19.835 1.00 96.19 271 PHE A N 1
ATOM 2181 C CA . PHE A 1 271 ? -3.962 4.143 20.668 1.00 96.19 271 PHE A CA 1
ATOM 2182 C C . PHE A 1 271 ? -4.184 2.768 21.309 1.00 96.19 271 PHE A C 1
ATOM 2184 O O . PHE A 1 271 ? -5.028 2.647 22.194 1.00 96.19 271 PHE A O 1
ATOM 2191 N N . LEU A 1 272 ? -3.401 1.753 20.921 1.00 89.69 272 LEU A N 1
ATOM 2192 C CA . LEU A 1 272 ? -3.322 0.499 21.664 1.00 89.69 272 LEU A CA 1
ATOM 2193 C C . LEU A 1 272 ? -2.464 0.726 22.913 1.00 89.69 272 LEU A C 1
ATOM 2195 O O . LEU A 1 272 ? -1.268 1.006 22.795 1.00 89.69 272 LEU A O 1
ATOM 2199 N N . GLY A 1 273 ? -3.104 0.627 24.082 1.00 68.19 273 GLY A N 1
ATOM 2200 C CA . GLY A 1 273 ? -2.455 0.693 25.398 1.00 68.19 273 GLY A CA 1
ATOM 2201 C C . GLY A 1 273 ? -1.381 -0.368 25.605 1.00 68.19 273 GLY A C 1
ATOM 2202 O O . GLY A 1 273 ? -1.528 -1.488 25.063 1.00 68.19 273 GLY A O 1
#